Protein 1XLQ (pdb70)

GO terms:
  GO:0005515 protein binding (F, IPI)

Secondary structure (DSSP, 8-state):
-EEEEE-TTS-EEEEE--TT-BHHHHHHHTT-TTS--TT-SSSSS-TTEEEE-TTTGGGSPPP-HHHHHHHTT-SSPP-TTEEEGGG-B--GGGTTEEEE--S---/-EEEEE-TTS-EEEEE--TT-BHHHHHHHTT-TT---TTSSSSSS-TTEEEE-TTTGGGSPPP-HHHHHHHTT-SSPP-TTEEEGGG-B--GGGTTEEEEPPS---/-EEEEE-TT--EEEEE--TT-BHHHHHHTTT-TT---TTSSSSSS-TTEEEE-TTTTTTSPPP-HHHHHHHTT-SS---TTEEEGGG-B--GGGTTEEEEPPS---

Nearest PDB structures (foldseek):
  1r7s-assembly3_C  TM=1.003E+00  e=1.568E-21  Pseudomonas putida
  1xlq-assembly3_C  TM=1.004E+00  e=1.671E-21  Pseudomonas putida
  6nbl-assembly2_D  TM=1.003E+00  e=1.126E-20  Pseudomonas putida
  4ltu-assembly2_B  TM=9.842E-01  e=3.277E-14  Rhodopseudomonas palustris HaA2
  1uwm-assembly1_A  TM=9.649E-01  e=1.415E-13  Rhodobacter capsulatus

B-factor: mean 20.9, std 6.03, range [12.94, 48.99]

CATH classification: 3.10.20.30

Sequence (318 aa):
SKVVYVSHDGTRRELDVADGVSLMQAAVSNGIYDIVGDCGGSASCATCHVYVNEAFTDKVPAANEREIGMLESVTAELKPNSRLCCQIIMTPELDGIVVDVPDRQWSKVVYVSHDGTRRELDVADGVSLMQAAVSNGIYDIVGDCGGSASCATCHVYVNEAFTDKVPAANEREIGMLESVTAELKPNSRLCCQIIMTPELDGIVVDVPDRQWSKVVYVSHDGTRRELDVADGVSLMQAAVSNGIYDIVGDCGGSASCATCHVYVNEAFTDKVPAANEREIGMLESVTAELKPNSRLCCQIIMTPELDGIVVDVPDRQW

InterPro domains:
  IPR001041 2Fe-2S ferredoxin-type iron-sulfur binding domain [PF00111] (9-76)
  IPR001041 2Fe-2S ferredoxin-type iron-sulfur binding domain [PS51085] (2-106)
  IPR001041 2Fe-2S ferredoxin-type iron-sulfur binding domain [cd00207] (5-101)
  IPR001055 Adrenodoxin-like [PR00355] (40-50)
  IPR001055 Adrenodoxin-like [PR00355] (59-73)
  IPR001055 Adrenodoxin-like [PR00355] (83-91)
  IPR001055 Adrenodoxin-like [PTHR23426] (3-105)
  IPR012675 Beta-grasp domain superfamily [G3DSA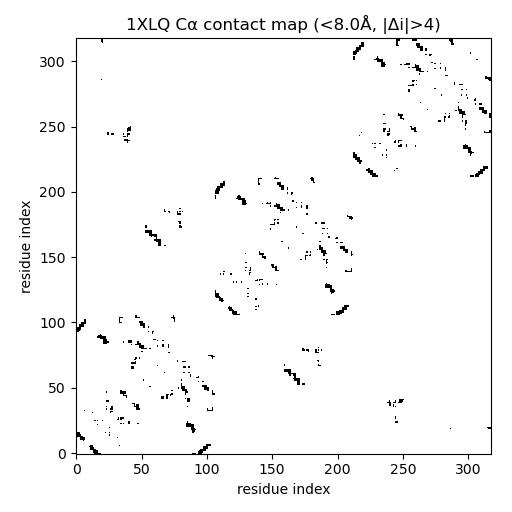:3.10.20.30] (2-107)
  IPR018298 Adrenodoxin, iron-sulphur binding site [PS00814] (40-50)
  IPR036010 2Fe-2S ferredoxin-like superfamily [SSF54292] (3-105)

Structure (mmCIF, N/CA/C/O backbone):
data_1XLQ
#
_entry.id   1XLQ
#
_cell.length_a   66.070
_cell.length_b   66.070
_cell.length_c   154.044
_cell.angle_alpha   90.00
_cell.angle_beta   90.00
_cell.angle_gamma   90.00
#
_symmetry.space_group_name_H-M   'P 41 21 2'
#
loop_
_entity.id
_entity.type
_entity.pdbx_description
1 polymer Putidaredoxin
2 non-polymer 'FE2/S2 (INORGANIC) CLUSTER'
3 water water
#
loop_
_atom_site.group_PDB
_atom_site.id
_atom_site.type_symbol
_atom_site.label_atom_id
_atom_site.label_alt_id
_atom_site.label_comp_id
_atom_site.label_asym_id
_atom_site.label_entity_id
_atom_site.label_seq_id
_atom_site.pdbx_PDB_ins_code
_atom_site.Cartn_x
_atom_site.Cartn_y
_atom_site.Cartn_z
_atom_site.occupancy
_atom_site.B_iso_or_equiv
_atom_site.auth_seq_id
_atom_site.auth_comp_id
_atom_site.auth_asym_id
_atom_site.auth_atom_id
_atom_site.pdbx_PDB_model_num
ATOM 1 N N . SER A 1 1 ? 52.414 -76.264 -30.234 1.00 20.11 1 SER A N 1
ATOM 2 C CA . SER A 1 1 ? 53.422 -77.290 -29.827 1.00 20.08 1 SER A CA 1
ATOM 3 C C . SER A 1 1 ? 54.125 -77.837 -31.058 1.00 19.85 1 SER A C 1
ATOM 4 O O . SER A 1 1 ? 53.523 -77.950 -32.120 1.00 19.96 1 SER A O 1
ATOM 7 N N . LYS A 1 2 ? 55.398 -78.181 -30.909 1.00 19.42 2 LYS A N 1
ATOM 8 C CA . LYS A 1 2 ? 56.201 -78.679 -32.021 1.00 19.01 2 LYS A CA 1
ATOM 9 C C . LYS A 1 2 ? 55.906 -80.090 -32.531 1.00 18.27 2 LYS A C 1
ATOM 10 O O . LYS A 1 2 ? 55.784 -81.052 -31.767 1.00 18.29 2 LYS A O 1
ATOM 16 N N . VAL A 1 3 ? 55.787 -80.199 -33.850 1.00 17.41 3 VAL A N 1
ATOM 17 C CA . VAL A 1 3 ? 55.569 -81.471 -34.536 1.00 16.61 3 VAL A CA 1
ATOM 18 C C . VAL A 1 3 ? 56.498 -81.484 -35.744 1.00 16.40 3 VAL A C 1
ATOM 19 O O . VAL A 1 3 ? 56.566 -80.508 -36.487 1.00 16.18 3 VAL A O 1
ATOM 23 N N . VAL A 1 4 ? 57.222 -82.581 -35.927 1.00 15.59 4 VAL A N 1
ATOM 24 C CA . VAL A 1 4 ? 58.111 -82.697 -37.074 1.00 15.36 4 VAL A CA 1
ATOM 25 C C . VAL A 1 4 ? 57.678 -83.883 -37.918 1.00 15.06 4 VAL A C 1
ATOM 26 O O . VAL A 1 4 ? 57.542 -84.996 -37.409 1.00 15.12 4 VAL A O 1
ATOM 30 N N . TYR A 1 5 ? 57.436 -83.630 -39.202 1.00 14.78 5 TYR A N 1
ATOM 31 C CA . TYR A 1 5 ? 57.049 -84.671 -40.144 1.00 14.64 5 TYR A CA 1
ATOM 32 C C . TYR A 1 5 ? 58.259 -84.911 -41.034 1.00 14.87 5 TYR A C 1
ATOM 33 O O . TYR A 1 5 ? 58.705 -84.000 -41.732 1.00 14.60 5 TYR A O 1
ATOM 42 N N . VAL A 1 6 ? 58.788 -86.128 -41.006 1.00 14.99 6 VAL A N 1
ATOM 43 C CA . VAL A 1 6 ? 59.948 -86.456 -41.822 1.00 15.54 6 VAL A CA 1
ATOM 44 C C . VAL A 1 6 ? 59.489 -87.183 -43.074 1.00 15.76 6 VAL A C 1
ATOM 45 O O . VAL A 1 6 ? 58.860 -88.235 -42.992 1.00 15.77 6 VAL A O 1
ATOM 49 N N . SER A 1 7 ? 59.791 -86.618 -44.240 1.00 16.63 7 SER A N 1
ATOM 50 C CA . SER A 1 7 ? 59.394 -87.251 -45.488 1.00 17.67 7 SER A CA 1
ATOM 51 C C . SER A 1 7 ? 60.229 -88.501 -45.714 1.00 18.24 7 SER A C 1
ATOM 52 O O . SER A 1 7 ? 61.249 -88.705 -45.057 1.00 18.04 7 SER A O 1
ATOM 55 N N . HIS A 1 8 ? 59.799 -89.336 -46.650 1.00 19.09 8 HIS A N 1
ATOM 56 C CA . HIS A 1 8 ? 60.518 -90.566 -46.939 1.00 20.19 8 HIS A CA 1
ATOM 57 C C . HIS A 1 8 ? 61.978 -90.304 -47.302 1.00 20.23 8 HIS A C 1
ATOM 58 O O . HIS A 1 8 ? 62.839 -91.149 -47.036 1.00 20.53 8 HIS A O 1
ATOM 65 N N . ASP A 1 9 ? 62.263 -89.142 -47.888 1.00 20.17 9 ASP A N 1
ATOM 66 C CA . ASP A 1 9 ? 63.639 -88.822 -48.274 1.00 20.24 9 ASP A CA 1
ATOM 67 C C . ASP A 1 9 ? 64.440 -88.132 -47.169 1.00 19.98 9 ASP A C 1
ATOM 68 O O . ASP A 1 9 ? 65.579 -87.718 -47.389 1.00 20.19 9 ASP A O 1
ATOM 73 N N . GLY A 1 10 ? 63.842 -88.010 -45.983 1.00 19.44 10 GLY A N 1
ATOM 74 C CA . GLY A 1 10 ? 64.531 -87.399 -44.858 1.00 19.04 10 GLY A CA 1
ATOM 75 C C . GLY A 1 10 ? 64.290 -85.921 -44.612 1.00 18.70 10 GLY A C 1
ATOM 76 O O . GLY A 1 10 ? 64.794 -85.358 -43.639 1.00 18.69 10 GLY A O 1
ATOM 77 N N . THR A 1 11 ? 63.515 -85.279 -45.478 1.00 18.59 11 THR A N 1
ATOM 78 C CA . THR A 1 11 ? 63.248 -83.857 -45.311 1.00 18.37 11 THR A CA 1
ATOM 79 C C . THR A 1 11 ? 62.373 -83.621 -44.088 1.00 18.03 11 THR A C 1
ATOM 80 O O . THR A 1 11 ? 61.340 -84.269 -43.923 1.00 17.83 11 THR A O 1
ATOM 84 N N . ARG A 1 12 ? 62.791 -82.699 -43.232 1.00 17.85 12 ARG A N 1
ATOM 85 C CA . ARG A 1 12 ? 62.033 -82.400 -42.025 1.00 17.67 12 ARG A CA 1
ATOM 86 C C . ARG A 1 12 ? 61.123 -81.204 -42.247 1.00 17.61 12 ARG A C 1
ATOM 87 O O . ARG A 1 12 ? 61.560 -80.158 -42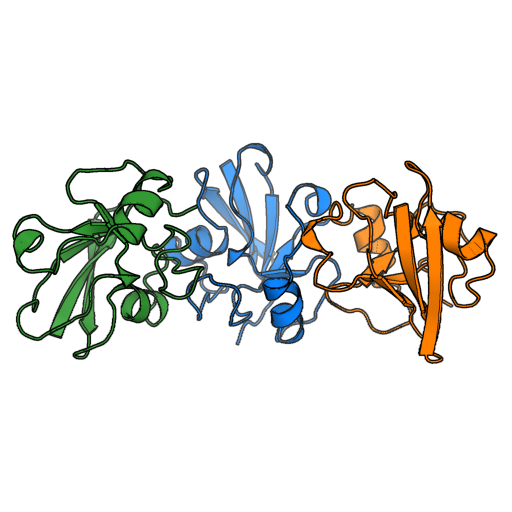.726 1.00 17.86 12 ARG A O 1
ATOM 95 N N . ARG A 1 13 ? 59.847 -81.375 -41.919 1.00 17.34 13 ARG A N 1
ATOM 96 C CA . ARG A 1 13 ? 58.864 -80.305 -42.042 1.00 17.25 13 ARG A CA 1
ATOM 97 C C . ARG A 1 13 ? 58.358 -80.068 -40.622 1.00 17.60 13 ARG A C 1
ATOM 98 O O . ARG A 1 13 ? 57.623 -80.891 -40.071 1.00 17.15 13 ARG A O 1
ATOM 106 N N . GLU A 1 14 ? 58.767 -78.950 -40.029 1.00 18.19 14 GLU A N 1
ATOM 107 C CA . GLU A 1 14 ? 58.380 -78.621 -38.662 1.00 18.96 14 GLU A CA 1
ATOM 108 C C . GLU A 1 14 ? 57.213 -77.647 -38.597 1.00 19.16 14 GLU A C 1
ATOM 109 O O . GLU A 1 14 ? 57.207 -76.616 -39.278 1.00 19.51 14 GLU A O 1
ATOM 115 N N . LEU A 1 15 ? 56.230 -77.976 -37.766 1.00 19.29 15 LEU A N 1
ATOM 116 C CA . LEU A 1 15 ? 55.058 -77.129 -37.590 1.00 19.47 15 LEU A CA 1
ATOM 117 C C . LEU A 1 15 ? 54.794 -76.865 -36.113 1.00 19.58 15 LEU A C 1
ATOM 118 O O . LEU A 1 15 ? 55.212 -77.636 -35.247 1.00 19.64 15 LEU A O 1
ATOM 123 N N . ASP A 1 16 ? 54.121 -75.753 -35.834 1.00 19.65 16 ASP A N 1
ATOM 124 C CA . ASP A 1 16 ? 53.721 -75.408 -34.477 1.00 19.89 16 ASP A CA 1
ATOM 125 C C . ASP A 1 16 ? 52.230 -75.717 -34.557 1.00 19.73 16 ASP A C 1
ATOM 126 O O . ASP A 1 16 ? 51.474 -75.002 -35.222 1.00 20.08 16 ASP A O 1
ATOM 131 N N . VAL A 1 17 ? 51.818 -76.795 -33.900 1.00 19.25 17 VAL A N 1
ATOM 132 C CA . VAL A 1 17 ? 50.433 -77.241 -33.944 1.00 18.82 17 VAL A CA 1
ATOM 133 C C . VAL A 1 17 ? 49.678 -76.962 -32.648 1.00 18.73 17 VAL A C 1
ATOM 134 O O . VAL A 1 17 ? 50.120 -77.345 -31.568 1.00 18.60 17 VAL A O 1
ATOM 138 N N . ALA A 1 18 ? 48.529 -76.304 -32.778 1.00 18.72 18 ALA A N 1
ATOM 139 C CA . ALA A 1 18 ? 47.705 -75.932 -31.632 1.00 18.64 18 ALA A CA 1
ATOM 140 C C . ALA A 1 18 ? 46.982 -77.112 -31.000 1.00 18.61 18 ALA A C 1
ATOM 141 O O . ALA A 1 18 ? 46.764 -78.136 -31.646 1.00 18.19 18 ALA A O 1
ATOM 143 N N . ASP A 1 19 ? 46.606 -76.960 -29.732 1.00 18.60 19 ASP A N 1
ATOM 144 C CA . ASP A 1 19 ? 45.896 -78.016 -29.022 1.00 18.69 19 ASP A CA 1
ATOM 145 C C . ASP A 1 19 ? 44.587 -78.329 -29.736 1.00 18.37 19 ASP A C 1
ATOM 146 O O . ASP A 1 19 ? 43.891 -77.425 -30.207 1.00 18.63 19 ASP A O 1
ATOM 151 N N . GLY A 1 20 ? 44.256 -79.611 -29.816 1.00 18.02 20 GLY A N 1
ATOM 152 C CA . GLY A 1 20 ? 43.004 -80.005 -30.432 1.00 17.44 20 GLY A CA 1
ATOM 153 C C . GLY A 1 20 ? 43.024 -80.219 -31.929 1.00 16.94 20 GLY A C 1
ATOM 154 O O . GLY A 1 20 ? 42.014 -80.622 -32.502 1.00 17.51 20 GLY A O 1
ATOM 155 N N . VAL A 1 21 ? 44.154 -79.939 -32.566 1.00 16.36 21 VAL A N 1
ATOM 156 C CA . VAL A 1 21 ? 44.278 -80.125 -34.007 1.00 15.75 21 VAL A CA 1
ATOM 157 C C . VAL A 1 21 ? 44.936 -81.483 -34.247 1.00 15.24 21 VAL A C 1
ATOM 158 O O . VAL A 1 21 ? 45.919 -81.814 -33.591 1.00 15.38 21 VAL A O 1
ATOM 162 N N . SER A 1 22 ? 44.386 -82.286 -35.156 1.00 14.67 22 SER A N 1
ATOM 163 C CA . SER A 1 22 ? 44.989 -83.590 -35.420 1.00 14.21 22 SER A CA 1
ATOM 164 C C . SER A 1 22 ? 46.236 -83.420 -36.270 1.00 14.03 22 SER A C 1
ATOM 165 O O . SER A 1 22 ? 46.399 -82.411 -36.957 1.00 13.80 22 SER A O 1
ATOM 168 N N . LEU A 1 23 ? 47.124 -84.404 -36.225 1.00 13.95 23 LEU A N 1
ATOM 169 C CA . LEU A 1 23 ? 48.335 -84.306 -37.020 1.00 14.06 23 LEU A CA 1
ATOM 170 C C . LEU A 1 23 ? 48.022 -84.369 -38.509 1.00 13.92 23 LEU A C 1
ATOM 171 O O . LEU A 1 23 ? 48.800 -83.877 -39.322 1.00 13.76 23 LEU A O 1
ATOM 176 N N . MET A 1 24 ? 46.886 -84.964 -38.870 1.00 13.60 24 MET A N 1
ATOM 177 C CA . MET A 1 24 ? 46.511 -85.015 -40.280 1.00 13.52 24 MET A CA 1
ATOM 178 C C . MET A 1 24 ? 46.084 -83.616 -40.715 1.00 13.60 24 MET A C 1
ATOM 179 O O . MET A 1 24 ? 46.496 -83.131 -41.778 1.00 13.43 24 MET A O 1
ATOM 184 N N . GLN A 1 25 ? 45.269 -82.962 -39.889 1.00 13.51 25 GLN A N 1
ATOM 185 C CA . GLN A 1 25 ? 44.811 -81.617 -40.210 1.00 13.70 25 GLN A CA 1
ATOM 186 C C . GLN A 1 25 ? 45.979 -80.656 -40.354 1.00 13.61 25 GLN A C 1
ATOM 187 O O . GLN A 1 25 ? 46.031 -79.878 -41.300 1.00 13.84 25 GLN A O 1
ATOM 193 N N . ALA A 1 26 ? 46.914 -80.701 -39.412 1.00 13.82 26 ALA A N 1
ATOM 194 C CA . ALA A 1 26 ? 48.058 -79.803 -39.473 1.00 14.10 26 ALA A CA 1
ATOM 195 C C . ALA A 1 26 ? 48.882 -80.063 -40.730 1.00 14.32 26 ALA A C 1
ATOM 196 O O . ALA A 1 26 ? 49.359 -79.129 -41.379 1.00 14.42 26 ALA A O 1
ATOM 198 N N . ALA A 1 27 ? 49.040 -81.335 -41.080 1.00 14.20 27 ALA A N 1
ATOM 199 C CA . ALA A 1 27 ? 49.819 -81.691 -42.255 1.00 14.69 27 ALA A CA 1
ATOM 200 C C . ALA A 1 27 ? 49.180 -81.195 -43.547 1.00 14.89 27 ALA A C 1
ATOM 201 O O . ALA A 1 27 ? 49.814 -80.477 -44.317 1.00 14.86 27 ALA A O 1
ATOM 203 N N . VAL A 1 28 ? 47.923 -81.556 -43.782 1.00 15.34 28 VAL A N 1
ATOM 204 C CA . VAL A 1 28 ? 47.283 -81.151 -45.027 1.00 15.80 28 VAL A CA 1
ATOM 205 C C . VAL A 1 28 ? 47.048 -79.648 -45.141 1.00 16.27 28 VAL A C 1
ATOM 206 O O . VAL A 1 28 ? 47.079 -79.103 -46.238 1.00 16.88 28 VAL A O 1
ATOM 210 N N . SER A 1 29 ? 46.841 -78.966 -44.020 1.00 16.29 29 SER A N 1
ATOM 211 C CA . SER A 1 29 ? 46.618 -77.526 -44.079 1.00 16.82 29 SER A CA 1
ATOM 212 C C . SER A 1 29 ? 47.926 -76.775 -44.310 1.00 16.93 29 SER A C 1
ATOM 213 O O . SER A 1 29 ? 47.921 -75.579 -44.602 1.00 17.38 29 SER A O 1
ATOM 216 N N . ASN A 1 30 ? 49.049 -77.477 -44.187 1.00 16.91 30 ASN A N 1
ATOM 217 C CA . ASN A 1 30 ? 50.352 -76.854 -44.387 1.00 17.22 30 ASN A CA 1
ATOM 218 C C . ASN A 1 30 ? 51.132 -77.425 -45.566 1.00 17.11 30 ASN A C 1
ATOM 219 O O . ASN A 1 30 ? 52.358 -77.315 -45.628 1.00 17.76 30 ASN A O 1
ATOM 224 N N . GLY A 1 31 ? 50.410 -78.041 -46.495 1.00 16.91 31 GLY A N 1
ATOM 225 C CA . GLY A 1 31 ? 51.030 -78.576 -47.695 1.00 16.50 31 GLY A CA 1
ATOM 226 C C . GLY A 1 31 ? 51.856 -79.842 -47.602 1.00 16.10 31 GLY A C 1
ATOM 227 O O . GLY A 1 31 ? 52.572 -80.170 -48.547 1.00 16.20 31 GLY A O 1
ATOM 228 N N . ILE A 1 32 ? 51.765 -80.559 -46.487 1.00 15.92 32 ILE A N 1
ATOM 229 C CA . ILE A 1 32 ? 52.521 -81.797 -46.322 1.00 15.55 32 ILE A CA 1
ATOM 230 C C . ILE A 1 32 ? 51.654 -82.887 -46.935 1.00 15.62 32 ILE A C 1
ATOM 231 O O . ILE A 1 32 ? 51.101 -83.756 -46.254 1.00 15.28 32 ILE A O 1
ATOM 236 N N . TYR A 1 33 ? 51.553 -82.826 -48.256 1.00 15.45 33 TYR A N 1
ATOM 237 C CA . TYR A 1 33 ? 50.710 -83.734 -48.998 1.00 15.71 33 TYR A CA 1
ATOM 238 C C . TYR A 1 33 ? 51.165 -85.174 -49.146 1.00 15.66 33 TYR A C 1
ATOM 239 O O . TYR A 1 33 ? 50.498 -85.948 -49.842 1.00 15.53 33 TYR A O 1
ATOM 248 N N . ASP A 1 34 ? 52.290 -85.543 -48.525 1.00 15.57 34 ASP A N 1
ATOM 249 C CA . ASP A 1 34 ? 52.672 -86.947 -48.564 1.00 15.51 34 ASP A CA 1
ATOM 250 C C . ASP A 1 34 ? 51.766 -87.659 -47.540 1.00 15.52 34 ASP A C 1
ATOM 251 O O . ASP A 1 34 ? 51.841 -88.865 -47.337 1.00 15.68 34 ASP A O 1
ATOM 256 N N . ILE A 1 35 ? 50.897 -86.867 -46.908 1.00 15.65 35 ILE A N 1
ATOM 257 C CA . ILE A 1 35 ? 49.850 -87.364 -46.009 1.00 15.43 35 ILE A CA 1
ATOM 258 C C . ILE A 1 35 ? 48.597 -86.914 -46.785 1.00 15.41 35 ILE A C 1
ATOM 259 O O . ILE A 1 35 ? 48.447 -85.732 -47.092 1.00 15.48 35 ILE A O 1
ATOM 264 N N . VAL A 1 36 ? 47.723 -87.857 -47.126 1.00 15.59 36 VAL A N 1
ATOM 265 C CA . VAL A 1 36 ? 46.530 -87.558 -47.921 1.00 16.07 36 VAL A CA 1
ATOM 266 C C . VAL A 1 36 ? 45.269 -87.175 -47.144 1.00 16.21 36 VAL A C 1
ATOM 267 O O . VAL A 1 36 ? 44.661 -86.137 -47.416 1.00 16.49 36 VAL A O 1
ATOM 271 N N . GLY A 1 37 ? 44.868 -88.023 -46.204 1.00 16.41 37 GLY A N 1
ATOM 272 C CA . GLY A 1 37 ? 43.680 -87.751 -45.406 1.00 16.45 37 GLY A CA 1
ATOM 273 C C . GLY A 1 37 ? 42.387 -87.835 -46.199 1.00 16.56 37 GLY A C 1
ATOM 274 O O . GLY A 1 37 ? 41.454 -87.073 -45.965 1.00 16.55 37 GLY A O 1
ATOM 275 N N . ASP A 1 38 ? 42.321 -88.790 -47.118 1.00 16.44 38 ASP A N 1
ATOM 276 C CA . ASP A 1 38 ? 41.156 -88.950 -47.986 1.00 16.60 38 ASP A CA 1
ATOM 277 C C . ASP A 1 38 ? 39.772 -89.022 -47.345 1.00 16.21 38 ASP A C 1
ATOM 278 O O . ASP A 1 38 ? 38.832 -88.401 -47.846 1.00 16.42 38 ASP A O 1
ATOM 283 N N . CYS A 1 39 ? 39.626 -89.762 -46.249 1.00 15.44 39 CYS A N 1
ATOM 284 C CA . CYS A 1 39 ? 38.308 -89.889 -45.629 1.00 14.96 39 CYS A CA 1
ATOM 285 C C . CYS A 1 39 ? 37.904 -88.674 -44.814 1.00 14.78 39 CYS A C 1
ATOM 286 O O . CYS A 1 39 ? 36.754 -88.569 -44.385 1.00 14.65 39 CYS A O 1
ATOM 289 N N . GLY A 1 40 ? 38.843 -87.762 -44.589 1.00 14.68 40 GLY A N 1
ATOM 290 C CA . GLY A 1 40 ? 38.512 -86.568 -43.836 1.00 14.52 40 GLY A CA 1
ATOM 291 C C . GLY A 1 40 ? 38.817 -86.625 -42.353 1.00 14.56 40 GLY A C 1
ATOM 292 O O . GLY A 1 40 ? 38.446 -85.716 -41.616 1.00 14.41 40 GLY A O 1
ATOM 293 N N . GLY A 1 41 ? 39.466 -87.698 -41.909 1.00 14.59 41 GLY A N 1
ATOM 294 C CA . GLY A 1 41 ? 39.847 -87.812 -40.509 1.00 14.70 41 GLY A CA 1
ATOM 295 C C . GLY A 1 41 ? 39.016 -88.674 -39.579 1.00 14.88 41 GLY A C 1
ATOM 296 O O . GLY A 1 41 ? 39.079 -88.491 -38.362 1.00 14.61 41 GLY A O 1
ATOM 297 N N . SER A 1 42 ? 38.260 -89.621 -40.125 1.00 15.13 42 SER A N 1
ATOM 298 C CA . SER A 1 42 ? 37.426 -90.483 -39.291 1.00 15.66 42 SER A CA 1
ATOM 299 C C . SER A 1 42 ? 37.854 -91.945 -39.308 1.00 15.85 42 SER A C 1
ATOM 300 O O . SER A 1 42 ? 37.025 -92.843 -39.164 1.00 15.93 42 SER A O 1
ATOM 303 N N . ALA A 1 43 ? 39.151 -92.175 -39.488 1.00 16.30 43 ALA A N 1
ATOM 304 C CA . ALA A 1 43 ? 39.718 -93.521 -39.491 1.00 16.83 43 ALA A CA 1
ATOM 305 C C . ALA A 1 43 ? 38.973 -94.475 -40.411 1.00 17.06 43 ALA A C 1
ATOM 306 O O . ALA A 1 43 ? 38.571 -95.570 -39.999 1.00 17.46 43 ALA A O 1
ATOM 308 N N . SER A 1 44 ? 38.801 -94.065 -41.662 1.00 17.39 44 SER A N 1
ATOM 309 C CA . SER A 1 44 ? 38.096 -94.882 -42.639 1.00 17.51 44 SER A CA 1
ATOM 310 C C . SER A 1 44 ? 38.804 -95.016 -43.987 1.00 17.56 44 SER A C 1
ATOM 311 O O . SER A 1 44 ? 38.198 -95.490 -44.947 1.00 17.50 44 SER A O 1
ATOM 314 N N . CYS A 1 45 ? 40.079 -94.628 -44.074 1.00 17.18 45 CYS A N 1
ATOM 315 C CA . CYS A 1 45 ? 40.785 -94.722 -45.355 1.00 17.12 45 CYS A CA 1
ATOM 316 C C . CYS A 1 45 ? 42.241 -95.195 -45.321 1.00 17.35 45 CYS A C 1
ATOM 317 O O . CYS A 1 45 ? 42.736 -95.754 -46.303 1.00 18.49 45 CYS A O 1
ATOM 320 N N . ALA A 1 46 ? 42.930 -94.949 -44.215 1.00 16.97 46 ALA A N 1
ATOM 321 C CA . ALA A 1 46 ? 44.330 -95.355 -44.055 1.00 15.84 46 ALA A CA 1
ATOM 322 C C . ALA A 1 46 ? 45.348 -94.546 -44.860 1.00 15.30 46 ALA A C 1
ATOM 323 O O . ALA A 1 46 ? 46.502 -94.963 -44.988 1.00 15.05 46 ALA A O 1
ATOM 325 N N . THR A 1 47 ? 44.940 -93.390 -45.384 1.00 14.45 47 THR A N 1
ATOM 326 C CA . THR A 1 47 ? 45.850 -92.566 -46.180 1.00 14.33 47 THR A CA 1
ATOM 327 C C . THR A 1 47 ? 46.542 -91.439 -45.411 1.00 13.93 47 THR A C 1
ATOM 328 O O . THR A 1 47 ? 47.054 -90.489 -46.009 1.00 14.21 47 THR A O 1
ATOM 332 N N . CYS A 1 48 ? 46.555 -91.549 -44.087 1.00 13.46 48 CYS A N 1
ATOM 333 C CA . CYS A 1 48 ? 47.224 -90.577 -43.226 1.00 13.18 48 CYS A CA 1
ATOM 334 C C . CYS A 1 48 ? 48.225 -91.361 -42.367 1.00 13.08 48 CYS A C 1
ATOM 335 O O . CYS A 1 48 ? 48.617 -90.942 -41.283 1.00 12.94 48 CYS A O 1
ATOM 338 N N . HIS A 1 49 ? 48.635 -92.508 -42.893 1.00 13.21 49 HIS A N 1
ATOM 339 C CA . HIS A 1 49 ? 49.588 -93.400 -42.234 1.00 13.30 49 HIS A CA 1
ATOM 340 C C . HIS A 1 49 ? 50.933 -92.735 -41.955 1.00 13.23 49 HIS A C 1
ATOM 341 O O . HIS A 1 49 ? 51.512 -92.096 -42.826 1.00 13.04 49 HIS A O 1
ATOM 348 N N . VAL A 1 50 ? 51.417 -92.869 -40.721 1.00 13.19 50 VAL A N 1
ATOM 349 C CA . VAL A 1 50 ? 52.732 -92.354 -40.348 1.00 13.35 50 VAL A CA 1
ATOM 350 C C . VAL A 1 50 ? 53.343 -93.331 -39.353 1.00 13.60 50 VAL A C 1
ATOM 351 O O . VAL A 1 50 ? 52.643 -94.162 -38.780 1.00 13.30 50 VAL A O 1
ATOM 355 N N . TYR A 1 51 ? 54.656 -93.245 -39.185 1.00 13.97 51 TYR A N 1
ATOM 356 C CA . TYR A 1 51 ? 55.349 -94.075 -38.213 1.00 14.24 51 TYR A CA 1
ATOM 357 C C . TYR A 1 51 ? 55.732 -93.101 -37.103 1.00 14.23 51 TYR A C 1
ATOM 358 O O . TYR A 1 51 ? 56.539 -92.191 -37.311 1.00 14.75 51 TYR A O 1
ATOM 367 N N . VAL A 1 52 ? 55.127 -93.271 -35.931 1.00 14.18 52 VAL A N 1
ATOM 368 C CA . VAL A 1 52 ? 55.401 -92.396 -34.802 1.00 13.99 52 VAL A CA 1
ATOM 369 C C . VAL A 1 52 ? 56.762 -92.740 -34.210 1.00 14.20 52 VAL A C 1
ATOM 370 O O . VAL A 1 52 ? 57.062 -93.908 -33.976 1.00 14.40 52 VAL A O 1
ATOM 374 N N . ASN A 1 53 ? 57.591 -91.729 -33.976 1.00 14.44 53 ASN A N 1
ATOM 375 C CA . ASN A 1 53 ? 58.908 -91.993 -33.420 1.00 14.94 53 ASN A CA 1
ATOM 376 C C . ASN A 1 53 ? 58.785 -92.836 -32.159 1.00 15.46 53 ASN A C 1
ATOM 377 O O . ASN A 1 53 ? 57.896 -92.610 -31.335 1.00 15.62 53 ASN A O 1
ATOM 382 N N . GLU A 1 54 ? 59.690 -93.803 -32.026 1.00 16.00 54 GLU A N 1
ATOM 383 C CA . GLU A 1 54 ? 59.684 -94.737 -30.906 1.00 16.60 54 GLU A CA 1
ATOM 384 C C . GLU A 1 54 ? 59.708 -94.110 -29.516 1.00 16.93 54 GLU A C 1
ATOM 385 O O . GLU A 1 54 ? 59.247 -94.725 -28.555 1.00 17.20 54 GLU A O 1
ATOM 391 N N . ALA A 1 55 ? 60.238 -92.899 -29.398 1.00 17.20 55 ALA A N 1
ATOM 392 C CA . ALA A 1 55 ? 60.295 -92.235 -28.099 1.00 17.49 55 ALA A CA 1
ATOM 393 C C . ALA A 1 55 ? 58.978 -91.540 -27.748 1.00 17.76 55 ALA A C 1
ATOM 394 O O . ALA A 1 55 ? 58.823 -91.006 -26.647 1.00 17.94 55 ALA A O 1
ATOM 396 N N . PHE A 1 56 ? 58.022 -91.554 -28.674 1.00 17.76 56 PHE A N 1
ATOM 397 C CA . PHE A 1 56 ? 56.739 -90.904 -28.430 1.00 17.82 56 PHE A CA 1
ATOM 398 C C . PHE A 1 56 ? 55.523 -91.810 -28.477 1.00 17.78 56 PHE A C 1
ATOM 399 O O . PHE A 1 56 ? 54.430 -91.394 -28.098 1.00 17.75 56 PHE A O 1
ATOM 407 N N . THR A 1 57 ? 55.696 -93.041 -28.938 1.00 18.01 57 THR A N 1
ATOM 408 C CA . THR A 1 57 ? 54.560 -93.940 -29.042 1.00 18.30 57 THR A CA 1
ATOM 409 C C . THR A 1 57 ? 53.789 -94.112 -27.736 1.00 18.91 57 THR A C 1
ATOM 410 O O . THR A 1 57 ? 52.557 -94.131 -27.754 1.00 18.86 57 THR A O 1
ATOM 414 N N . ASP A 1 58 ? 54.484 -94.215 -26.606 1.00 19.50 58 ASP A N 1
ATOM 415 C CA . ASP A 1 58 ? 53.764 -94.397 -25.348 1.00 20.32 58 ASP A CA 1
ATOM 416 C C . ASP A 1 58 ? 53.154 -93.121 -24.778 1.00 20.43 58 ASP A C 1
ATOM 417 O O . ASP A 1 58 ? 52.489 -93.161 -23.744 1.00 20.70 58 ASP A O 1
ATOM 422 N N . LYS A 1 59 ? 53.368 -91.995 -25.455 1.00 20.54 59 LYS A N 1
ATOM 423 C CA . LYS A 1 59 ? 52.814 -90.715 -25.017 1.00 20.86 59 LYS A CA 1
ATOM 424 C C . LYS A 1 59 ? 51.501 -90.440 -25.741 1.00 20.79 59 LYS A C 1
ATOM 425 O O . LYS A 1 59 ? 50.733 -89.563 -25.349 1.00 20.70 59 LYS A O 1
ATOM 431 N N . VAL A 1 60 ? 51.256 -91.197 -26.803 1.00 20.67 60 VAL A N 1
ATOM 432 C CA . VAL A 1 60 ? 50.051 -91.032 -27.604 1.00 20.76 60 VAL A CA 1
ATOM 433 C C . VAL A 1 60 ? 49.008 -92.073 -27.219 1.00 20.68 60 VAL A C 1
ATOM 434 O O . VAL A 1 60 ? 49.332 -93.244 -27.051 1.00 20.68 60 VAL A O 1
ATOM 438 N N . PRO A 1 61 ? 47.743 -91.655 -27.059 1.00 20.89 61 PRO A N 1
ATOM 439 C CA . PRO A 1 61 ? 46.697 -92.616 -26.699 1.00 20.80 61 PRO A CA 1
ATOM 440 C C . PRO A 1 61 ? 46.677 -93.714 -27.762 1.00 20.75 61 PRO A C 1
ATOM 441 O O . PRO A 1 61 ? 46.776 -93.427 -28.960 1.00 20.64 61 PRO A O 1
ATOM 445 N N . ALA A 1 62 ? 46.566 -94.966 -27.330 1.00 20.62 62 ALA A N 1
ATOM 446 C CA . ALA A 1 62 ? 46.566 -96.093 -28.256 1.00 20.51 62 ALA A CA 1
ATOM 447 C C . ALA A 1 62 ? 45.406 -96.069 -29.249 1.00 20.28 62 ALA A C 1
ATOM 448 O O . ALA A 1 62 ? 44.377 -95.433 -29.016 1.00 20.35 62 ALA A O 1
ATOM 450 N N . ALA A 1 63 ? 45.589 -96.778 -30.357 1.00 20.25 63 ALA A N 1
ATOM 451 C CA . ALA A 1 63 ? 44.584 -96.849 -31.412 1.00 20.12 63 ALA A CA 1
ATOM 452 C C . ALA A 1 63 ? 43.266 -97.445 -30.928 1.00 20.17 63 ALA A C 1
ATOM 453 O O . ALA A 1 63 ? 43.253 -98.406 -30.155 1.00 20.32 63 ALA A O 1
ATOM 455 N N . ASN A 1 64 ? 42.157 -96.870 -31.383 1.00 20.19 64 ASN A N 1
ATOM 456 C CA . ASN A 1 64 ? 40.852 -97.396 -31.010 1.00 19.96 64 ASN A CA 1
ATOM 457 C C . ASN A 1 64 ? 40.498 -98.522 -31.981 1.00 19.90 64 ASN A C 1
ATOM 458 O O . ASN A 1 64 ? 41.262 -98.823 -32.900 1.00 19.46 64 ASN A O 1
ATOM 463 N N . GLU A 1 65 ? 39.345 -99.145 -31.773 1.00 19.80 65 GLU A N 1
ATOM 464 C CA . GLU A 1 65 ? 38.913 -100.262 -32.601 1.00 19.75 65 GLU A CA 1
ATOM 465 C C . GLU A 1 65 ? 38.890 -99.941 -34.089 1.00 19.31 65 GLU A C 1
ATOM 466 O O . GLU A 1 65 ? 39.324 -100.738 -34.923 1.00 19.17 65 GLU A O 1
ATOM 472 N N . ARG A 1 66 ? 38.374 -98.765 -34.417 1.00 19.05 66 ARG A N 1
ATOM 473 C CA . ARG A 1 66 ? 38.282 -98.333 -35.798 1.00 18.69 66 ARG A CA 1
ATOM 474 C C . ARG A 1 66 ? 39.665 -98.172 -36.430 1.00 18.21 66 ARG A C 1
ATOM 475 O O . ARG A 1 66 ? 39.889 -98.618 -37.552 1.00 17.68 66 ARG A O 1
ATOM 483 N N . GLU A 1 67 ? 40.597 -97.551 -35.709 1.00 17.90 67 GLU A N 1
ATOM 484 C CA . GLU A 1 67 ? 41.942 -97.365 -36.245 1.00 17.58 67 GLU A CA 1
ATOM 485 C C . GLU A 1 67 ? 42.674 -98.693 -36.431 1.00 17.74 67 GLU A C 1
ATOM 486 O O . GLU A 1 67 ? 43.373 -98.881 -37.421 1.00 17.61 67 GLU A O 1
ATOM 492 N N . ILE A 1 68 ? 42.524 -99.606 -35.471 1.00 18.00 68 ILE A N 1
ATOM 493 C CA . ILE A 1 68 ? 43.169 -100.912 -35.572 1.00 18.43 68 ILE A CA 1
ATOM 494 C C . ILE A 1 68 ? 42.699 -101.593 -36.848 1.00 18.58 68 ILE A C 1
ATOM 495 O O . ILE A 1 68 ? 43.491 -102.183 -37.579 1.00 18.85 68 ILE A O 1
ATOM 500 N N . GLY A 1 69 ? 41.396 -101.502 -37.106 1.00 18.75 69 GLY A N 1
ATOM 501 C CA . GLY A 1 69 ? 40.831 -102.107 -38.296 1.00 18.91 69 GLY A CA 1
ATOM 502 C C . GLY A 1 69 ? 41.372 -101.504 -39.579 1.00 19.00 69 GLY A C 1
ATOM 503 O O . GLY A 1 69 ? 41.761 -102.227 -40.492 1.00 19.15 69 GLY A O 1
ATOM 504 N N . MET A 1 70 ? 41.405 -100.173 -39.653 1.00 18.89 70 MET A N 1
ATOM 505 C CA . MET A 1 70 ? 41.901 -99.495 -40.844 1.00 19.42 70 MET A CA 1
ATOM 506 C C . MET A 1 70 ? 43.380 -99.710 -41.101 1.00 19.38 70 MET A C 1
ATOM 507 O O . MET A 1 70 ? 43.811 -99.735 -42.252 1.00 19.34 70 MET A O 1
ATOM 512 N N . LEU A 1 71 ? 44.162 -99.844 -40.034 1.00 19.57 71 LEU A N 1
ATOM 513 C CA . LEU A 1 71 ? 45.599 -100.049 -40.179 1.00 20.06 71 LEU A CA 1
ATOM 514 C C . LEU A 1 71 ? 45.909 -101.333 -40.944 1.00 20.69 71 LEU A C 1
ATOM 515 O O . LEU A 1 71 ? 47.003 -101.497 -41.474 1.00 20.83 71 LEU A O 1
ATOM 520 N N . GLU A 1 72 ? 44.938 -102.237 -41.004 1.00 21.56 72 GLU A N 1
ATOM 521 C CA . GLU A 1 72 ? 45.120 -103.490 -41.724 1.00 22.41 72 GLU A CA 1
ATOM 522 C C . GLU A 1 72 ? 45.138 -103.213 -43.224 1.00 22.51 72 GLU A C 1
ATOM 523 O O . GLU A 1 72 ? 45.439 -104.101 -44.024 1.00 23.16 72 GLU A O 1
ATOM 529 N N . SER A 1 73 ? 44.807 -101.984 -43.609 1.00 22.20 73 SER A N 1
ATOM 530 C CA . SER A 1 73 ? 44.778 -101.619 -45.021 1.00 22.03 73 SER A CA 1
ATOM 531 C C . SER A 1 73 ? 45.830 -100.613 -45.462 1.00 21.85 73 SER A C 1
ATOM 532 O O . SER A 1 73 ? 45.750 -100.084 -46.571 1.00 21.78 73 SER A O 1
ATOM 535 N N . VAL A 1 74 ? 46.812 -100.330 -44.613 1.00 21.54 74 VAL A N 1
ATOM 536 C CA . VAL A 1 74 ? 47.849 -99.393 -45.014 1.00 21.50 74 VAL A CA 1
ATOM 537 C C . VAL A 1 74 ? 48.570 -99.984 -46.220 1.00 21.49 74 VAL A C 1
ATOM 538 O O . VAL A 1 74 ? 48.721 -101.202 -46.332 1.00 21.60 74 VAL A O 1
ATOM 542 N N . THR A 1 75 ? 49.000 -99.115 -47.128 1.00 21.21 75 THR A N 1
ATOM 543 C CA . THR A 1 75 ? 49.679 -99.562 -48.333 1.00 21.21 75 THR A CA 1
ATOM 544 C C . THR A 1 75 ? 51.183 -99.698 -48.131 1.00 20.88 75 THR A C 1
ATOM 545 O O . THR A 1 75 ? 51.820 -100.574 -48.720 1.00 21.06 75 THR A O 1
ATOM 549 N N . ALA A 1 76 ? 51.758 -98.831 -47.306 1.00 20.28 76 ALA A N 1
ATOM 550 C CA . ALA A 1 76 ? 53.179 -98.918 -47.013 1.00 19.94 76 ALA A CA 1
ATOM 551 C C . ALA A 1 76 ? 53.285 -99.988 -45.930 1.00 19.64 76 ALA A C 1
ATOM 552 O O . ALA A 1 76 ? 52.277 -100.389 -45.354 1.00 19.80 76 ALA A O 1
ATOM 554 N N . GLU A 1 77 ? 54.502 -100.439 -45.653 1.00 19.51 77 GLU A N 1
ATOM 555 C CA . GLU A 1 77 ? 54.728 -101.475 -44.654 1.00 19.38 77 GLU A CA 1
ATOM 556 C C . GLU A 1 77 ? 54.192 -101.122 -43.269 1.00 18.73 77 GLU A C 1
ATOM 557 O O . GLU A 1 77 ? 54.441 -100.032 -42.751 1.00 18.62 77 GLU A O 1
ATOM 563 N N . LEU A 1 78 ? 53.451 -102.051 -42.674 1.00 18.36 78 LEU A N 1
ATOM 564 C CA . LEU A 1 78 ? 52.929 -101.845 -41.327 1.00 17.99 78 LEU A CA 1
ATOM 565 C C . LEU A 1 78 ? 54.077 -102.107 -40.363 1.00 17.72 78 LEU A C 1
ATOM 566 O O . LEU A 1 78 ? 54.737 -103.146 -40.444 1.00 17.99 78 LEU A O 1
ATOM 571 N N . LYS A 1 79 ? 54.327 -101.160 -39.471 1.00 17.43 79 LYS A N 1
ATOM 572 C CA . LYS A 1 79 ? 55.381 -101.305 -38.473 1.00 17.04 79 LYS A CA 1
ATOM 573 C C . LYS A 1 79 ? 54.734 -101.184 -37.095 1.00 16.64 79 LYS A C 1
ATOM 574 O O . LYS A 1 79 ? 53.606 -100.706 -36.976 1.00 16.35 79 LYS A O 1
ATOM 580 N N . PRO A 1 80 ? 55.437 -101.611 -36.035 1.00 16.20 80 PRO A N 1
ATOM 581 C CA . PRO A 1 80 ? 54.850 -101.520 -34.695 1.00 15.92 80 PRO A CA 1
ATOM 582 C C . PRO A 1 80 ? 54.438 -100.106 -34.302 1.00 15.61 80 PRO A C 1
ATOM 583 O O . PRO A 1 80 ? 53.511 -99.929 -33.510 1.00 15.85 80 PRO A O 1
ATOM 587 N N . ASN A 1 81 ? 55.127 -99.107 -34.855 1.00 15.22 81 ASN A N 1
ATOM 588 C CA . ASN A 1 81 ? 54.820 -97.715 -34.550 1.00 15.02 81 ASN A CA 1
ATOM 589 C C . ASN A 1 81 ? 53.928 -97.024 -35.587 1.00 14.84 81 ASN A C 1
ATOM 590 O O . ASN A 1 81 ? 53.826 -95.798 -35.608 1.00 14.89 81 ASN A O 1
ATOM 595 N N . SER A 1 82 ? 53.267 -97.821 -36.423 1.00 14.58 82 SER A N 1
ATOM 596 C CA . SER A 1 82 ? 52.346 -97.284 -37.427 1.00 14.54 82 SER A CA 1
ATOM 597 C C . SER A 1 82 ? 51.087 -96.727 -36.766 1.00 14.59 82 SER A C 1
ATOM 598 O O . SER A 1 82 ? 50.510 -97.351 -35.875 1.00 14.80 82 SER A O 1
ATOM 601 N N . ARG A 1 83 ? 50.664 -95.550 -37.213 1.00 14.35 83 ARG A N 1
ATOM 602 C CA . ARG A 1 83 ? 49.444 -94.935 -36.705 1.00 14.28 83 ARG A CA 1
ATOM 603 C C . ARG A 1 83 ? 48.804 -94.147 -37.836 1.00 14.12 83 ARG A C 1
ATOM 604 O O . ARG A 1 83 ? 49.470 -93.788 -38.809 1.00 14.31 83 ARG A O 1
ATOM 612 N N . LEU A 1 84 ? 47.501 -93.912 -37.718 1.00 13.85 84 LEU A N 1
ATOM 613 C CA . LEU A 1 84 ? 46.778 -93.091 -38.685 1.00 13.72 84 LEU A CA 1
ATOM 614 C C . LEU A 1 84 ? 46.809 -91.744 -37.966 1.00 13.65 84 LEU A C 1
ATOM 615 O O . LEU A 1 84 ? 46.180 -91.571 -36.917 1.00 13.70 84 LEU A O 1
ATOM 620 N N . CYS A 1 85 ? 47.560 -90.788 -38.506 1.00 13.44 85 CYS A N 1
ATOM 621 C CA . CYS A 1 85 ? 47.705 -89.526 -37.797 1.00 13.43 85 CYS A CA 1
ATOM 622 C C . CYS A 1 85 ? 46.471 -88.651 -37.620 1.00 13.51 85 CYS A C 1
ATOM 623 O O . CYS A 1 85 ? 46.535 -87.665 -36.890 1.00 13.79 85 CYS A O 1
ATOM 626 N N . CYS A 1 86 ? 45.358 -88.991 -38.265 1.00 13.78 86 CYS A N 1
ATOM 627 C CA . CYS A 1 86 ? 44.145 -88.212 -38.044 1.00 13.90 86 CYS A CA 1
ATOM 628 C C . CYS A 1 86 ? 43.632 -88.570 -36.645 1.00 14.26 86 CYS A C 1
ATOM 629 O O . CYS A 1 86 ? 42.759 -87.897 -36.102 1.00 14.37 86 CYS A O 1
ATOM 632 N N . GLN A 1 87 ? 44.203 -89.625 -36.061 1.00 14.43 87 GLN A N 1
ATOM 633 C CA . GLN A 1 87 ? 43.821 -90.084 -34.724 1.00 14.83 87 GLN A CA 1
ATOM 634 C C . GLN A 1 87 ? 44.709 -89.506 -33.631 1.00 15.11 87 GLN A C 1
ATOM 635 O O . GLN A 1 87 ? 44.447 -89.709 -32.444 1.00 15.89 87 GLN A O 1
ATOM 641 N N . ILE A 1 88 ? 45.765 -88.801 -34.025 1.00 15.11 88 ILE A N 1
ATOM 642 C CA . ILE A 1 88 ? 46.672 -88.211 -33.051 1.00 15.36 88 ILE A CA 1
ATOM 643 C C . ILE A 1 88 ? 46.321 -86.738 -32.892 1.00 15.63 88 ILE A C 1
ATOM 644 O O . ILE A 1 88 ? 46.540 -85.936 -33.795 1.00 15.51 88 ILE A O 1
ATOM 649 N N . ILE A 1 89 ? 45.759 -86.392 -31.737 1.00 16.15 89 ILE A N 1
ATOM 650 C CA . ILE A 1 89 ? 45.358 -85.018 -31.456 1.00 16.77 89 ILE A CA 1
ATOM 651 C C . ILE A 1 89 ? 46.465 -84.334 -30.668 1.00 17.16 89 ILE A C 1
ATOM 652 O O . ILE A 1 89 ? 46.911 -84.845 -29.641 1.00 17.17 89 ILE A O 1
ATOM 657 N N . MET A 1 90 ? 46.904 -83.178 -31.144 1.00 17.48 90 MET A N 1
ATOM 658 C CA . MET A 1 90 ? 48.001 -82.486 -30.490 1.00 18.21 90 MET A CA 1
ATOM 659 C C . MET A 1 90 ? 47.692 -81.917 -29.117 1.00 18.90 90 MET A C 1
ATOM 660 O O . MET A 1 90 ? 46.609 -81.378 -28.880 1.00 19.15 90 MET A O 1
ATOM 665 N N . THR A 1 91 ? 48.669 -82.053 -28.225 1.00 19.81 91 THR A N 1
ATOM 666 C CA . THR A 1 91 ? 48.594 -81.550 -26.854 1.00 20.74 91 THR A CA 1
ATOM 667 C C . THR A 1 91 ? 50.003 -81.089 -26.491 1.00 21.25 91 THR A C 1
ATOM 668 O O . THR A 1 91 ? 50.975 -81.477 -27.138 1.00 21.23 91 THR A O 1
ATOM 672 N N . PRO A 1 92 ? 50.134 -80.252 -25.451 1.00 21.56 92 PRO A N 1
ATOM 673 C CA . PRO A 1 92 ? 51.466 -79.786 -25.060 1.00 21.94 92 PRO A CA 1
ATOM 674 C C . PRO A 1 92 ? 52.385 -80.948 -24.690 1.00 22.14 92 PRO A C 1
ATOM 675 O O . PRO A 1 92 ? 53.602 -80.880 -24.881 1.00 22.29 92 PRO A O 1
ATOM 679 N N . GLU A 1 93 ? 51.791 -82.016 -24.168 1.00 22.45 93 GLU A N 1
ATOM 680 C CA . GLU A 1 93 ? 52.545 -83.191 -23.753 1.00 22.69 93 GLU A CA 1
ATOM 681 C C . GLU A 1 93 ? 53.224 -83.908 -24.915 1.00 22.33 93 GLU A C 1
ATOM 682 O O . GLU A 1 93 ? 54.156 -84.690 -24.712 1.00 22.70 93 GLU A O 1
ATOM 688 N N . LEU A 1 94 ? 52.762 -83.641 -26.132 1.00 21.73 94 LEU A N 1
ATOM 689 C CA . LEU A 1 94 ? 53.351 -84.263 -27.308 1.00 21.11 94 LEU A CA 1
ATOM 690 C C . LEU A 1 94 ? 54.361 -83.342 -27.980 1.00 20.87 94 LEU A C 1
ATOM 691 O O . LEU A 1 94 ? 54.870 -83.653 -29.054 1.00 20.54 94 LEU A O 1
ATOM 696 N N . ASP A 1 95 ? 54.657 -82.209 -27.350 1.00 20.63 95 ASP A N 1
ATOM 697 C CA . ASP A 1 95 ? 55.603 -81.261 -27.922 1.00 20.34 95 ASP A CA 1
ATOM 698 C C . ASP A 1 95 ? 56.897 -81.947 -28.341 1.00 19.68 95 ASP A C 1
ATOM 699 O O . ASP A 1 95 ? 57.508 -82.677 -27.556 1.00 19.67 95 ASP A O 1
ATOM 704 N N . GLY A 1 96 ? 57.299 -81.711 -29.586 1.00 18.87 96 GLY A N 1
ATOM 705 C CA . GLY A 1 96 ? 58.519 -82.298 -30.110 1.00 17.96 96 GLY A CA 1
ATOM 706 C C . GLY A 1 96 ? 58.336 -83.632 -30.812 1.00 17.29 96 GLY A C 1
ATOM 707 O O . GLY A 1 96 ? 59.294 -84.198 -31.337 1.00 17.36 96 GLY A O 1
ATOM 708 N N . ILE A 1 97 ? 57.112 -84.144 -30.831 1.00 16.51 97 ILE A N 1
ATOM 709 C CA . ILE A 1 97 ? 56.856 -85.421 -31.474 1.00 15.96 97 ILE A CA 1
ATOM 710 C C . ILE A 1 97 ? 57.330 -85.416 -32.924 1.00 15.65 97 ILE A C 1
ATOM 711 O O . ILE A 1 97 ? 57.158 -84.434 -33.650 1.00 15.69 97 ILE A O 1
ATOM 716 N N . VAL A 1 98 ? 57.952 -86.520 -33.321 1.00 15.24 98 VAL A N 1
ATOM 717 C CA . VAL A 1 98 ? 58.455 -86.692 -34.679 1.00 15.05 98 VAL A CA 1
ATOM 718 C C . VAL A 1 98 ? 57.726 -87.876 -35.296 1.00 14.77 98 VAL A C 1
ATOM 719 O O . VAL A 1 98 ? 57.556 -88.907 -34.652 1.00 14.69 98 VAL A O 1
ATOM 723 N N . VAL A 1 99 ? 57.261 -87.718 -36.531 1.00 14.65 99 VAL A N 1
ATOM 724 C CA . VAL A 1 99 ? 56.601 -88.820 -37.218 1.00 14.51 99 VAL A CA 1
ATOM 725 C C . VAL A 1 99 ? 57.245 -88.937 -38.591 1.00 14.61 99 VAL A C 1
ATOM 726 O O . VAL A 1 99 ? 57.619 -87.929 -39.190 1.00 14.66 99 VAL A O 1
ATOM 730 N N . ASP A 1 100 ? 57.409 -90.167 -39.063 1.00 14.74 100 ASP A N 1
ATOM 731 C CA . ASP A 1 100 ? 58.003 -90.421 -40.374 1.00 15.10 100 ASP A CA 1
ATOM 732 C C . ASP A 1 100 ? 56.873 -90.793 -41.330 1.00 15.33 100 ASP A C 1
ATOM 733 O O . ASP A 1 100 ? 56.062 -91.665 -41.040 1.00 15.33 100 ASP A O 1
ATOM 738 N N . VAL A 1 101 ? 56.818 -90.114 -42.470 1.00 15.65 101 VAL A N 1
ATOM 739 C CA . VAL A 1 101 ? 55.764 -90.363 -43.442 1.00 16.17 101 VAL A CA 1
ATOM 740 C C . VAL A 1 101 ? 56.249 -91.376 -44.470 1.00 16.77 101 VAL A C 1
ATOM 741 O O . VAL A 1 101 ? 57.308 -91.195 -45.063 1.00 17.00 101 VAL A O 1
ATOM 745 N N . PRO A 1 102 ? 55.488 -92.462 -44.678 1.00 17.25 102 PRO A N 1
ATOM 746 C CA . PRO A 1 102 ? 55.889 -93.481 -45.655 1.00 18.00 102 PRO A CA 1
ATOM 747 C C . PRO A 1 102 ? 55.891 -92.905 -47.067 1.00 18.94 102 PRO A C 1
ATOM 748 O O . PRO A 1 102 ? 55.410 -91.794 -47.289 1.00 19.00 102 PRO A O 1
ATOM 752 N N . ASP A 1 103 ? 56.433 -93.654 -48.021 1.00 20.08 103 ASP A N 1
ATOM 753 C CA . ASP A 1 103 ? 56.501 -93.166 -49.392 1.00 21.30 103 ASP A CA 1
ATOM 754 C C . ASP A 1 103 ? 55.187 -93.245 -50.165 1.00 21.79 103 ASP A C 1
ATOM 755 O O . ASP A 1 103 ? 55.078 -92.696 -51.262 1.00 22.34 103 ASP A O 1
ATOM 760 N N . ARG A 1 104 ? 54.187 -93.916 -49.601 1.00 22.22 104 ARG A N 1
ATOM 761 C CA . ARG A 1 104 ? 52.887 -94.005 -50.259 1.00 22.61 104 ARG A CA 1
ATOM 762 C C . ARG A 1 104 ? 51.725 -94.137 -49.275 1.00 22.62 104 ARG A C 1
ATOM 763 O O . ARG A 1 104 ? 51.890 -94.639 -48.164 1.00 22.33 104 ARG A O 1
ATOM 771 N N . GLN A 1 105 ? 50.549 -93.685 -49.701 1.00 22.39 105 GLN A N 1
ATOM 772 C CA . GLN A 1 105 ? 49.349 -93.703 -48.874 1.00 22.59 105 GLN A CA 1
ATOM 773 C C . GLN A 1 105 ? 48.188 -94.399 -49.564 1.00 23.68 105 GLN A C 1
ATOM 774 O O . GLN A 1 105 ? 47.437 -95.143 -48.940 1.00 23.50 105 GLN A O 1
ATOM 780 N N . TRP A 1 106 ? 48.013 -94.122 -50.849 1.00 25.32 106 TRP A N 1
ATOM 781 C CA . TRP A 1 106 ? 46.932 -94.748 -51.592 1.00 26.95 106 TRP A CA 1
ATOM 782 C C . TRP A 1 106 ? 47.333 -96.196 -51.803 1.00 27.65 106 TRP A C 1
ATOM 783 O O . TRP A 1 106 ? 48.098 -96.455 -52.749 1.00 28.52 106 TRP A O 1
ATOM 795 N N . SER B 1 1 ? 40.775 -109.596 -11.930 1.00 19.79 1 SER B N 1
ATOM 796 C CA . SER B 1 1 ? 40.036 -109.144 -13.143 1.00 19.94 1 SER B CA 1
ATOM 797 C C . SER B 1 1 ? 40.155 -110.195 -14.241 1.00 19.86 1 SER B C 1
ATOM 798 O O . SER B 1 1 ? 41.174 -110.874 -14.370 1.00 19.64 1 SER B O 1
ATOM 801 N N . LYS B 1 2 ? 39.103 -110.318 -15.040 1.00 20.17 2 LYS B N 1
ATOM 802 C CA . LYS B 1 2 ? 39.052 -111.315 -16.098 1.00 20.29 2 LYS B CA 1
ATOM 803 C C . LYS B 1 2 ? 39.952 -111.065 -17.303 1.00 20.15 2 LYS B C 1
ATOM 804 O O . LYS B 1 2 ? 39.987 -109.965 -17.858 1.00 19.91 2 LYS B O 1
ATOM 810 N N . VAL B 1 3 ? 40.681 -112.105 -17.691 1.00 19.96 3 VAL B N 1
ATOM 811 C CA . VAL B 1 3 ? 41.558 -112.067 -18.855 1.00 20.03 3 VAL B CA 1
ATOM 812 C C . VAL B 1 3 ? 41.309 -113.359 -19.619 1.00 20.18 3 VAL B C 1
ATOM 813 O O . VAL B 1 3 ? 41.361 -114.448 -19.048 1.00 20.00 3 VAL B O 1
ATOM 817 N N . VAL B 1 4 ? 41.019 -113.239 -20.909 1.00 20.38 4 VAL B N 1
ATOM 818 C CA . VAL B 1 4 ? 40.766 -114.412 -21.727 1.00 20.69 4 VAL B CA 1
ATOM 819 C C . VAL B 1 4 ? 41.875 -114.594 -22.749 1.00 20.80 4 VAL B C 1
ATOM 820 O O . VAL B 1 4 ? 42.209 -113.665 -23.487 1.00 20.71 4 VAL B O 1
ATOM 824 N N . TYR B 1 5 ? 42.454 -115.789 -22.776 1.00 20.91 5 TYR B N 1
ATOM 825 C CA . TYR B 1 5 ? 43.513 -116.108 -23.719 1.00 21.46 5 TYR B CA 1
ATOM 826 C C . TYR B 1 5 ? 42.962 -117.104 -24.721 1.00 22.22 5 TYR B C 1
ATOM 827 O O . TYR B 1 5 ? 42.473 -118.167 -24.337 1.00 22.33 5 TYR B O 1
ATOM 836 N N . VAL B 1 6 ? 43.035 -116.762 -26.000 1.00 23.20 6 VAL B N 1
ATOM 837 C CA . VAL B 1 6 ? 42.564 -117.662 -27.043 1.00 24.50 6 VAL B CA 1
ATOM 838 C C . VAL B 1 6 ? 43.806 -118.178 -27.756 1.00 25.41 6 VAL B C 1
ATOM 839 O O . VAL B 1 6 ? 44.512 -117.415 -28.411 1.00 25.27 6 VAL B O 1
ATOM 843 N N . SER B 1 7 ? 44.075 -119.471 -27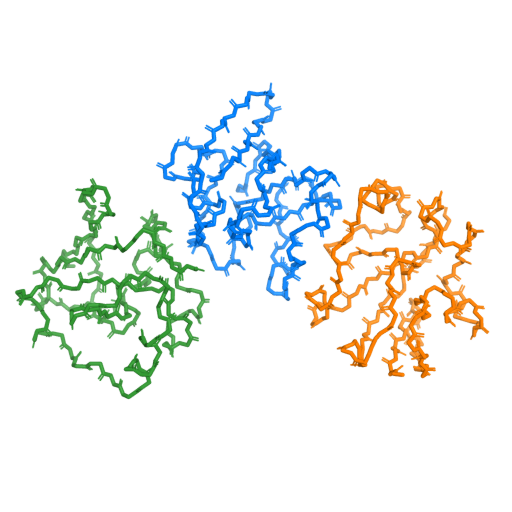.607 1.00 26.78 7 SER B N 1
ATOM 844 C CA . SER B 1 7 ? 45.249 -120.083 -28.223 1.00 28.12 7 SER B CA 1
ATOM 845 C C . SER B 1 7 ? 45.034 -120.365 -29.704 1.00 28.96 7 SER B C 1
ATOM 846 O O . SER B 1 7 ? 43.898 -120.432 -30.167 1.00 29.16 7 SER B O 1
ATOM 849 N N . HIS B 1 8 ? 46.124 -120.520 -30.446 1.00 29.97 8 HIS B N 1
ATOM 850 C CA . HIS B 1 8 ? 46.020 -120.772 -31.877 1.00 30.93 8 HIS B CA 1
ATOM 851 C C . HIS B 1 8 ? 45.325 -122.080 -32.218 1.00 31.48 8 HIS B C 1
ATOM 852 O O . HIS B 1 8 ? 44.959 -122.310 -33.366 1.00 31.67 8 HIS B O 1
ATOM 859 N N . ASP B 1 9 ? 45.138 -122.937 -31.216 1.00 32.09 9 ASP B N 1
ATOM 860 C CA . ASP B 1 9 ? 44.458 -124.207 -31.436 1.00 32.63 9 ASP B CA 1
ATOM 861 C C . ASP B 1 9 ? 42.968 -124.019 -31.154 1.00 32.77 9 ASP B C 1
ATOM 862 O O . ASP B 1 9 ? 42.189 -124.969 -31.215 1.00 32.93 9 ASP B O 1
ATOM 867 N N . GLY B 1 10 ? 42.587 -122.782 -30.842 1.00 32.83 10 GLY B N 1
ATOM 868 C CA . GLY B 1 10 ? 41.194 -122.467 -30.566 1.00 32.80 10 GLY B CA 1
ATOM 869 C C . GLY B 1 10 ? 40.764 -122.557 -29.113 1.00 32.77 10 GLY B C 1
ATOM 870 O O . GLY B 1 10 ? 39.724 -122.014 -28.736 1.00 32.84 10 GLY B O 1
ATOM 871 N N . THR B 1 11 ? 41.549 -123.244 -28.290 1.00 32.81 11 THR B N 1
ATOM 872 C CA . THR B 1 11 ? 41.207 -123.382 -26.882 1.00 32.81 11 THR B CA 1
ATOM 873 C C . THR B 1 11 ? 41.174 -122.011 -26.208 1.00 32.55 11 THR B C 1
ATOM 874 O O . THR B 1 11 ? 42.074 -121.187 -26.393 1.00 32.66 11 THR B O 1
ATOM 878 N N . ARG B 1 12 ? 40.117 -121.777 -25.436 1.00 32.16 12 ARG B N 1
ATOM 879 C CA . ARG B 1 12 ? 39.924 -120.516 -24.731 1.00 31.67 12 ARG B CA 1
ATOM 880 C C . ARG B 1 12 ? 40.089 -120.725 -23.230 1.00 31.28 12 ARG B C 1
ATOM 881 O O . ARG B 1 12 ? 39.436 -121.585 -22.637 1.00 31.28 12 ARG B O 1
ATOM 889 N N . ARG B 1 13 ? 40.970 -119.944 -22.617 1.00 30.60 13 ARG B N 1
ATOM 890 C CA . ARG B 1 13 ? 41.199 -120.061 -21.188 1.00 30.06 13 ARG B CA 1
ATOM 891 C C . ARG B 1 13 ? 41.003 -118.723 -20.503 1.00 29.31 13 ARG B C 1
ATOM 892 O O . ARG B 1 13 ? 41.594 -117.716 -20.894 1.00 29.16 13 ARG B O 1
ATOM 900 N N . GLU B 1 14 ? 40.160 -118.729 -19.479 1.00 28.37 14 GLU B N 1
ATOM 901 C CA . GLU B 1 14 ? 39.832 -117.532 -18.722 1.00 27.60 14 GLU B CA 1
ATOM 902 C C . GLU B 1 14 ? 40.544 -117.554 -17.372 1.00 26.75 14 GLU B C 1
ATOM 903 O O . GLU B 1 14 ? 40.471 -118.540 -16.637 1.00 26.73 14 GLU B O 1
ATOM 909 N N . LEU B 1 15 ? 41.238 -116.466 -17.055 1.00 25.56 15 LEU B N 1
ATOM 910 C CA . LEU B 1 15 ? 41.952 -116.366 -15.787 1.00 24.55 15 LEU B CA 1
ATOM 911 C C . LEU B 1 15 ? 41.529 -115.118 -15.034 1.00 23.84 15 LEU B C 1
ATOM 912 O O . LEU B 1 15 ? 41.152 -114.112 -15.641 1.00 24.00 15 LEU B O 1
ATOM 917 N N . ASP B 1 16 ? 41.570 -115.184 -13.709 1.00 22.81 16 ASP B N 1
ATOM 918 C CA . ASP B 1 16 ? 41.257 -114.020 -12.901 1.00 21.92 16 ASP B CA 1
ATOM 919 C C . ASP B 1 16 ? 42.626 -113.524 -12.459 1.00 21.33 16 ASP B C 1
ATOM 920 O O . ASP B 1 16 ? 43.304 -114.175 -11.663 1.00 21.33 16 ASP B O 1
ATOM 925 N N . VAL B 1 17 ? 43.026 -112.375 -12.993 1.00 20.24 17 VAL B N 1
ATOM 926 C CA . VAL B 1 17 ? 44.337 -111.804 -12.717 1.00 19.47 17 VAL B CA 1
ATOM 927 C C . VAL B 1 17 ? 44.297 -110.579 -11.808 1.00 19.06 17 VAL B C 1
ATOM 928 O O . VAL B 1 17 ? 43.515 -109.656 -12.026 1.00 19.01 17 VAL B O 1
ATOM 932 N N . ALA B 1 18 ? 45.157 -110.572 -10.794 1.00 18.51 18 ALA B N 1
ATOM 933 C CA . ALA B 1 18 ? 45.209 -109.462 -9.846 1.00 18.34 18 ALA B CA 1
ATOM 934 C C . ALA B 1 18 ? 45.881 -108.230 -10.448 1.00 18.28 18 ALA B C 1
ATOM 935 O O . ALA B 1 18 ? 46.593 -108.319 -11.450 1.00 17.92 18 ALA B O 1
ATOM 937 N N . ASP B 1 19 ? 45.652 -107.078 -9.826 1.00 18.43 19 ASP B N 1
ATOM 938 C CA . ASP B 1 19 ? 46.255 -105.835 -10.289 1.00 18.67 19 ASP B CA 1
ATOM 939 C C . ASP B 1 19 ? 47.779 -105.966 -10.231 1.00 18.52 19 ASP B C 1
ATOM 940 O O . ASP B 1 19 ? 48.315 -106.717 -9.415 1.00 18.33 19 ASP B O 1
ATOM 945 N N . GLY B 1 20 ? 48.472 -105.235 -11.099 1.00 18.34 20 GLY B N 1
ATOM 946 C CA . GLY B 1 20 ? 49.926 -105.244 -11.095 1.00 18.14 20 GLY B CA 1
ATOM 947 C C . GLY B 1 20 ? 50.628 -106.446 -11.695 1.00 17.72 20 GLY B C 1
ATOM 948 O O . GLY B 1 20 ? 51.859 -106.489 -11.752 1.00 18.18 20 GLY B O 1
ATOM 949 N N . VAL B 1 21 ? 49.852 -107.423 -12.145 1.00 17.44 21 VAL B N 1
ATOM 950 C CA . VAL B 1 21 ? 50.399 -108.637 -12.741 1.00 16.90 21 VAL B CA 1
ATOM 951 C C . VAL B 1 21 ? 50.381 -108.480 -14.257 1.00 16.51 21 VAL B C 1
ATOM 952 O O . VAL B 1 21 ? 49.388 -108.008 -14.804 1.00 16.41 21 VAL B O 1
ATOM 956 N N . SER B 1 22 ? 51.462 -108.855 -14.940 1.00 16.38 22 SER B N 1
ATOM 957 C CA . SER B 1 22 ? 51.475 -108.732 -16.399 1.00 16.38 22 SER B CA 1
ATOM 958 C C . SER B 1 22 ? 50.743 -109.912 -17.016 1.00 16.29 22 SER B C 1
ATOM 959 O O . SER B 1 22 ? 50.630 -110.976 -16.404 1.00 16.01 22 SER B O 1
ATOM 962 N N . LEU B 1 23 ? 50.234 -109.727 -18.229 1.00 16.20 23 LEU B N 1
ATOM 963 C CA . LEU B 1 23 ? 49.525 -110.816 -18.882 1.00 16.44 23 LEU B CA 1
ATOM 964 C C . LEU B 1 23 ? 50.471 -111.968 -19.205 1.00 16.32 23 LEU B C 1
ATOM 965 O O . LEU B 1 23 ? 50.040 -113.109 -19.362 1.00 16.16 23 LEU B O 1
ATOM 970 N N . MET B 1 24 ? 51.766 -111.680 -19.295 1.00 16.30 24 MET B N 1
ATOM 971 C CA . MET B 1 24 ? 52.729 -112.741 -19.560 1.00 16.56 24 MET B CA 1
ATOM 972 C C . MET B 1 24 ? 52.886 -113.561 -18.282 1.00 16.72 24 MET B C 1
ATOM 973 O O . MET B 1 24 ? 52.877 -114.786 -18.322 1.00 16.56 24 MET B O 1
ATOM 978 N N . GLN B 1 25 ? 53.012 -112.884 -17.145 1.00 16.69 25 GLN B N 1
ATOM 979 C CA . GLN B 1 25 ? 53.168 -113.591 -15.878 1.00 16.90 25 GLN B CA 1
ATOM 980 C C . GLN B 1 25 ? 51.989 -114.516 -15.624 1.00 17.09 25 GLN B C 1
ATOM 981 O O . GLN B 1 25 ? 52.173 -115.678 -15.252 1.00 17.38 25 GLN B O 1
ATOM 987 N N . ALA B 1 26 ? 50.780 -114.010 -15.840 1.00 17.38 26 ALA B N 1
ATOM 988 C CA . ALA B 1 26 ? 49.586 -114.821 -15.633 1.00 17.67 26 ALA B CA 1
ATOM 989 C C . ALA B 1 26 ? 49.576 -116.032 -16.567 1.00 18.19 26 ALA B C 1
ATOM 990 O O . ALA B 1 26 ? 49.269 -117.149 -16.153 1.00 18.18 26 ALA B O 1
ATOM 992 N N . ALA B 1 27 ? 49.934 -115.816 -17.826 1.00 18.45 27 ALA B N 1
ATOM 993 C CA . ALA B 1 27 ? 49.943 -116.897 -18.801 1.00 19.27 27 ALA B CA 1
ATOM 994 C C . ALA B 1 27 ? 50.962 -117.988 -18.481 1.00 19.90 27 ALA B C 1
ATOM 995 O O . ALA B 1 27 ? 50.625 -119.171 -18.464 1.00 19.90 27 ALA B O 1
ATOM 997 N N . VAL B 1 28 ? 52.204 -117.592 -18.227 1.00 20.72 28 VAL B N 1
ATOM 998 C CA . VAL B 1 28 ? 53.264 -118.554 -17.944 1.00 21.64 28 VAL B CA 1
ATOM 999 C C . VAL B 1 28 ? 53.058 -119.293 -16.630 1.00 22.28 28 VAL B C 1
ATOM 1000 O O . VAL B 1 28 ? 53.394 -120.475 -16.520 1.00 22.59 28 VAL B O 1
ATOM 1004 N N . SER B 1 29 ? 52.501 -118.603 -15.639 1.00 23.10 29 SER B N 1
ATOM 1005 C CA . SER B 1 29 ? 52.245 -119.208 -14.334 1.00 23.80 29 SER B CA 1
ATOM 1006 C C . SER B 1 29 ? 51.064 -120.179 -14.388 1.00 24.25 29 SER B C 1
ATOM 1007 O O . SER B 1 29 ? 50.887 -120.994 -13.481 1.00 24.35 29 SER B O 1
ATOM 1010 N N . ASN B 1 30 ? 50.271 -120.106 -15.453 1.00 24.70 30 ASN B N 1
ATOM 1011 C CA . ASN B 1 30 ? 49.096 -120.959 -15.584 1.00 25.36 30 ASN B CA 1
ATOM 1012 C C . ASN B 1 30 ? 49.067 -121.912 -16.774 1.00 25.90 30 ASN B C 1
ATOM 1013 O O . ASN B 1 30 ? 48.002 -122.364 -17.189 1.00 25.99 30 ASN B O 1
ATOM 1018 N N . GLY B 1 31 ? 50.233 -122.208 -17.329 1.00 26.37 31 GLY B N 1
ATOM 1019 C CA . GLY B 1 31 ? 50.291 -123.139 -18.438 1.00 27.02 31 GLY B CA 1
ATOM 1020 C C . GLY B 1 31 ? 49.718 -122.729 -19.780 1.00 27.33 31 GLY B C 1
ATOM 1021 O O . GLY B 1 31 ? 49.384 -123.601 -20.581 1.00 27.57 31 GLY B O 1
ATOM 1022 N N . ILE B 1 32 ? 49.568 -121.431 -20.036 1.00 27.49 32 ILE B N 1
ATOM 1023 C CA . ILE B 1 32 ? 49.076 -121.004 -21.343 1.00 27.75 32 ILE B CA 1
ATOM 1024 C C . ILE B 1 32 ? 50.283 -121.333 -22.216 1.00 27.96 32 ILE B C 1
ATOM 1025 O O . ILE B 1 32 ? 51.157 -120.501 -22.437 1.00 28.06 32 ILE B O 1
ATOM 1030 N N . TYR B 1 33 ? 50.320 -122.579 -22.672 1.00 28.39 33 TYR B N 1
ATOM 1031 C CA . TYR B 1 33 ? 51.411 -123.126 -23.468 1.00 28.56 33 TYR B CA 1
ATOM 1032 C C . TYR B 1 33 ? 51.977 -122.314 -24.629 1.00 28.36 33 TYR B C 1
ATOM 1033 O O . TYR B 1 33 ? 53.178 -122.383 -24.891 1.00 28.64 33 TYR B O 1
ATOM 1042 N N . ASP B 1 34 ? 51.144 -121.549 -25.326 1.00 27.84 34 ASP B N 1
ATOM 1043 C CA . ASP B 1 34 ? 51.659 -120.791 -26.460 1.00 27.45 34 ASP B CA 1
ATOM 1044 C C . ASP B 1 34 ? 52.305 -119.439 -26.174 1.00 26.95 34 ASP B C 1
ATOM 1045 O O . ASP B 1 34 ? 52.551 -118.659 -27.091 1.00 26.92 34 ASP B O 1
ATOM 1050 N N . ILE B 1 35 ? 52.583 -119.168 -24.905 1.00 26.39 35 ILE B N 1
ATOM 1051 C CA . ILE B 1 35 ? 53.254 -117.936 -24.500 1.00 25.96 35 ILE B CA 1
ATOM 1052 C C . ILE B 1 35 ? 54.494 -118.418 -23.747 1.00 25.72 35 ILE B C 1
ATOM 1053 O O . ILE B 1 35 ? 54.379 -119.153 -22.768 1.00 25.97 35 ILE B O 1
ATOM 1058 N N . VAL B 1 36 ? 55.673 -118.024 -24.215 1.00 25.21 36 VAL B N 1
ATOM 1059 C CA . VAL B 1 36 ? 56.920 -118.459 -23.594 1.00 24.96 36 VAL B CA 1
ATOM 1060 C C . VAL B 1 36 ? 57.444 -117.530 -22.499 1.00 24.74 36 VAL B C 1
ATOM 1061 O O . VAL B 1 36 ? 57.727 -117.978 -21.385 1.00 24.89 36 VAL B O 1
ATOM 1065 N N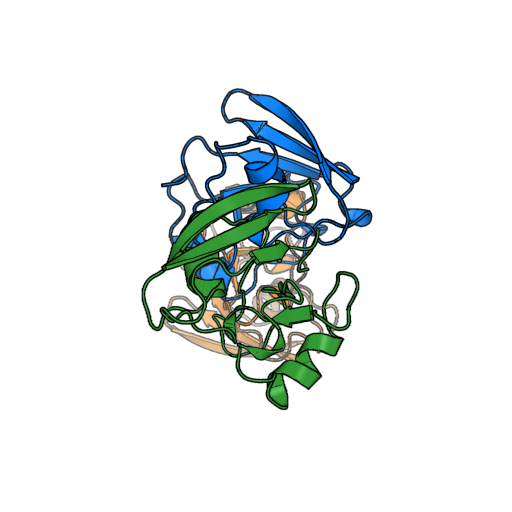 . GLY B 1 37 ? 57.576 -116.244 -22.814 1.00 24.37 37 GLY B N 1
ATOM 1066 C CA . GLY B 1 37 ? 58.073 -115.288 -21.837 1.00 24.14 37 GLY B CA 1
ATOM 1067 C C . GLY B 1 37 ? 59.492 -115.603 -21.402 1.00 24.09 37 GLY B C 1
ATOM 1068 O O . GLY B 1 37 ? 59.839 -115.481 -20.225 1.00 23.96 37 GLY B O 1
ATOM 1069 N N . ASP B 1 38 ? 60.324 -115.983 -22.364 1.00 23.98 38 ASP B N 1
ATOM 1070 C CA . ASP B 1 38 ? 61.709 -116.354 -22.086 1.00 23.98 38 ASP B CA 1
ATOM 1071 C C . ASP B 1 38 ? 62.559 -115.354 -21.298 1.00 23.65 38 ASP B C 1
ATOM 1072 O O . ASP B 1 38 ? 63.261 -115.752 -20.365 1.00 23.59 38 ASP B O 1
ATOM 1077 N N . CYS B 1 39 ? 62.504 -114.071 -21.652 1.00 23.13 39 CYS B N 1
ATOM 1078 C CA . CYS B 1 39 ? 63.322 -113.076 -20.961 1.00 22.64 39 CYS B CA 1
ATOM 1079 C C . CYS B 1 39 ? 62.818 -112.671 -19.579 1.00 22.90 39 CYS B C 1
ATOM 1080 O O . CYS B 1 39 ? 63.509 -111.963 -18.851 1.00 23.12 39 CYS B O 1
ATOM 1083 N N . GLY B 1 40 ? 61.623 -113.115 -19.209 1.00 22.82 40 GLY B N 1
ATOM 1084 C CA . GLY B 1 40 ? 61.102 -112.763 -17.899 1.00 22.99 40 GLY B CA 1
ATOM 1085 C C . GLY B 1 40 ? 60.238 -111.515 -17.881 1.00 22.93 40 GLY B C 1
ATOM 1086 O O . GLY B 1 40 ? 59.707 -111.148 -16.833 1.00 23.22 40 GLY B O 1
ATOM 1087 N N . GLY B 1 41 ? 60.116 -110.847 -19.024 1.00 22.93 41 GLY B N 1
ATOM 1088 C CA . GLY B 1 41 ? 59.276 -109.664 -19.092 1.00 22.96 41 GLY B CA 1
ATOM 1089 C C . GLY B 1 41 ? 59.961 -108.315 -19.197 1.00 23.03 41 GLY B C 1
ATOM 1090 O O . GLY B 1 41 ? 59.409 -107.312 -18.749 1.00 22.95 41 GLY B O 1
ATOM 1091 N N . SER B 1 42 ? 61.147 -108.274 -19.793 1.00 23.21 42 SER B N 1
ATOM 1092 C CA . SER B 1 42 ? 61.867 -107.014 -19.935 1.00 23.47 42 SER B CA 1
ATOM 1093 C C . SER B 1 42 ? 61.856 -106.517 -21.377 1.00 23.42 42 SER B C 1
ATOM 1094 O O . SER B 1 42 ? 62.642 -105.643 -21.744 1.00 23.33 42 SER B O 1
ATOM 1097 N N . ALA B 1 43 ? 60.959 -107.074 -22.189 1.00 23.31 43 ALA B N 1
ATOM 1098 C CA . ALA B 1 43 ? 60.844 -106.693 -23.594 1.00 23.24 43 ALA B CA 1
ATOM 1099 C C . ALA B 1 43 ? 62.164 -106.927 -24.327 1.00 23.17 43 ALA B C 1
ATOM 1100 O O . ALA B 1 43 ? 62.607 -106.086 -25.116 1.00 23.25 43 ALA B O 1
ATOM 1102 N N . SER B 1 44 ? 62.780 -108.079 -24.069 1.00 23.06 44 SER B N 1
ATOM 1103 C CA . SER B 1 44 ? 64.058 -108.425 -24.688 1.00 22.97 44 SER B CA 1
ATOM 1104 C C . SER B 1 44 ? 64.032 -109.680 -25.559 1.00 22.45 44 SER B C 1
ATOM 1105 O O . SER B 1 44 ? 65.000 -109.953 -26.267 1.00 22.71 44 SER B O 1
ATOM 1108 N N . CYS B 1 45 ? 62.941 -110.442 -25.525 1.00 21.82 45 CYS B N 1
ATOM 1109 C CA . CYS B 1 45 ? 62.904 -111.681 -26.301 1.00 21.00 45 CYS B CA 1
ATOM 1110 C C . CYS B 1 45 ? 61.808 -111.814 -27.352 1.00 20.70 45 CYS B C 1
ATOM 1111 O O . CYS B 1 45 ? 61.961 -112.575 -28.310 1.00 20.79 45 CYS B O 1
ATOM 1114 N N . ALA B 1 46 ? 60.703 -111.097 -27.161 1.00 20.16 46 ALA B N 1
ATOM 1115 C CA . ALA B 1 46 ? 59.568 -111.132 -28.085 1.00 19.39 46 ALA B CA 1
ATOM 1116 C C . ALA B 1 46 ? 58.795 -112.457 -28.085 1.00 18.93 46 ALA B C 1
ATOM 1117 O O . ALA B 1 46 ? 58.036 -112.729 -29.012 1.00 18.83 46 ALA B O 1
ATOM 1119 N N . THR B 1 47 ? 58.967 -113.278 -27.051 1.00 18.32 47 THR B N 1
ATOM 1120 C CA . THR B 1 47 ? 58.264 -114.562 -27.005 1.00 17.83 47 THR B CA 1
ATOM 1121 C C . THR B 1 47 ? 56.983 -114.541 -26.171 1.00 17.39 47 THR B C 1
ATOM 1122 O O . THR B 1 47 ? 56.525 -115.581 -25.687 1.00 17.34 47 THR B O 1
ATOM 1126 N N . CYS B 1 48 ? 56.404 -113.354 -26.012 1.00 16.72 48 CYS B N 1
ATOM 1127 C CA . CYS B 1 48 ? 55.155 -113.196 -25.273 1.00 16.42 48 CYS B CA 1
ATOM 1128 C C . CYS B 1 48 ? 54.186 -112.411 -26.151 1.00 16.26 48 CYS B C 1
ATOM 1129 O O . CYS B 1 48 ? 53.272 -111.746 -25.665 1.00 16.15 48 CYS B O 1
ATOM 1132 N N . HIS B 1 49 ? 54.412 -112.504 -27.454 1.00 16.11 49 HIS B N 1
ATOM 1133 C CA . HIS B 1 49 ? 53.604 -111.822 -28.460 1.00 16.01 49 HIS B CA 1
ATOM 1134 C C . HIS B 1 49 ? 52.138 -112.268 -28.418 1.00 15.99 49 HIS B C 1
ATOM 1135 O O . HIS B 1 49 ? 51.855 -113.462 -28.369 1.00 16.23 49 HIS B O 1
ATOM 1142 N N . VAL B 1 50 ? 51.215 -111.307 -28.417 1.00 15.77 50 VAL B N 1
ATOM 1143 C CA . VAL B 1 50 ? 49.779 -111.600 -28.448 1.00 15.70 50 VAL B CA 1
ATOM 1144 C C . VAL B 1 50 ? 49.086 -110.536 -29.286 1.00 15.79 50 VAL B C 1
ATOM 1145 O O . VAL B 1 50 ? 49.659 -109.480 -29.560 1.00 15.58 50 VAL B O 1
ATOM 1149 N N . TYR B 1 51 ? 47.856 -110.829 -29.695 1.00 15.89 51 TYR B N 1
ATOM 1150 C CA . TYR B 1 51 ? 47.058 -109.881 -30.462 1.00 15.99 51 TYR B CA 1
ATOM 1151 C C . TYR B 1 51 ? 45.947 -109.453 -29.515 1.00 16.03 51 TYR B C 1
ATOM 1152 O O . TYR B 1 51 ? 45.100 -110.266 -29.146 1.00 15.76 51 TYR B O 1
ATOM 1161 N N . VAL B 1 52 ? 45.957 -108.187 -29.114 1.00 16.27 52 VAL B N 1
ATOM 1162 C CA . VAL B 1 52 ? 44.942 -107.676 -28.205 1.00 16.64 52 VAL B CA 1
ATOM 1163 C C . VAL B 1 52 ? 43.651 -107.415 -28.970 1.00 17.17 52 VAL B C 1
ATOM 1164 O O . VAL B 1 52 ? 43.656 -106.729 -29.990 1.00 17.21 52 VAL B O 1
ATOM 1168 N N . ASN B 1 53 ? 42.546 -107.972 -28.490 1.00 17.66 53 ASN B N 1
ATOM 1169 C CA . ASN B 1 53 ? 41.276 -107.758 -29.171 1.00 18.26 53 ASN B CA 1
ATOM 1170 C C . ASN B 1 53 ? 41.063 -106.258 -29.396 1.00 18.62 53 ASN B C 1
ATOM 1171 O O . ASN B 1 53 ? 41.295 -105.440 -28.499 1.00 18.39 53 ASN B O 1
ATOM 1176 N N . GLU B 1 54 ? 40.625 -105.905 -30.602 1.00 19.23 54 GLU B N 1
ATOM 1177 C CA . GLU B 1 54 ? 40.435 -104.505 -30.967 1.00 19.89 54 GLU B CA 1
ATOM 1178 C C . GLU B 1 54 ? 39.532 -103.661 -30.080 1.00 20.02 54 GLU B C 1
ATOM 1179 O O . GLU B 1 54 ? 39.627 -102.437 -30.098 1.00 20.31 54 GLU B O 1
ATOM 1185 N N . ALA B 1 55 ? 38.665 -104.295 -29.300 1.00 20.00 55 ALA B N 1
ATOM 1186 C CA . ALA B 1 55 ? 37.785 -103.541 -28.415 1.00 20.28 55 ALA B CA 1
ATOM 1187 C C . ALA B 1 55 ? 38.532 -103.068 -27.169 1.00 20.22 55 ALA B C 1
ATOM 1188 O O . ALA B 1 55 ? 38.031 -102.231 -26.413 1.00 20.50 55 ALA B O 1
ATOM 1190 N N . PHE B 1 56 ? 39.735 -103.597 -26.957 1.00 20.23 56 PHE B N 1
ATOM 1191 C CA . PHE B 1 56 ? 40.525 -103.233 -25.784 1.00 20.22 56 PHE B CA 1
ATOM 1192 C C . PHE B 1 56 ? 41.837 -102.507 -26.040 1.00 20.18 56 PHE B C 1
ATOM 1193 O O . PHE B 1 56 ? 42.472 -102.048 -25.093 1.00 19.90 56 PHE B O 1
ATOM 1201 N N . THR B 1 57 ? 42.257 -102.396 -27.295 1.00 19.94 57 THR B N 1
ATOM 1202 C CA . THR B 1 57 ? 43.526 -101.735 -27.573 1.00 20.21 57 THR B CA 1
ATOM 1203 C C . THR B 1 57 ? 43.655 -100.310 -27.032 1.00 20.41 57 THR B C 1
ATOM 1204 O O . THR B 1 57 ? 44.726 -99.933 -26.559 1.00 20.39 57 THR B O 1
ATOM 1208 N N . ASP B 1 58 ? 42.584 -99.520 -27.071 1.00 20.92 58 ASP B N 1
ATOM 1209 C CA . ASP B 1 58 ? 42.703 -98.152 -26.573 1.00 21.43 58 ASP B CA 1
ATOM 1210 C C . ASP B 1 58 ? 42.621 -98.025 -25.055 1.00 21.50 58 ASP B C 1
ATOM 1211 O O . ASP B 1 58 ? 42.742 -96.927 -24.515 1.00 21.67 58 ASP B O 1
ATOM 1216 N N . LYS B 1 59 ? 42.437 -99.150 -24.369 1.00 21.32 59 LYS B N 1
ATOM 1217 C CA . LYS B 1 59 ? 42.363 -99.147 -22.911 1.00 21.42 59 LYS B CA 1
ATOM 1218 C C . LYS B 1 59 ? 43.721 -99.487 -22.305 1.00 21.31 59 LYS B C 1
ATOM 1219 O O . LYS B 1 59 ? 43.930 -99.338 -21.101 1.00 21.39 59 LYS B O 1
ATOM 1225 N N . VAL B 1 60 ? 44.637 -99.947 -23.150 1.00 21.22 60 VAL B N 1
ATOM 1226 C CA . VAL B 1 60 ? 45.973 -100.331 -22.709 1.00 21.22 60 VAL B CA 1
ATOM 1227 C C . VAL B 1 60 ? 46.992 -99.264 -23.093 1.00 20.97 60 VAL B C 1
ATOM 1228 O O . VAL B 1 60 ? 46.958 -98.736 -24.202 1.00 21.05 60 VAL B O 1
ATOM 1232 N N . PRO B 1 61 ? 47.905 -98.919 -22.175 1.00 20.78 61 PRO B N 1
ATOM 1233 C CA . PRO B 1 61 ? 48.914 -97.907 -22.500 1.00 20.58 61 PRO B CA 1
ATOM 1234 C C . PRO B 1 61 ? 49.681 -98.381 -23.734 1.00 20.22 61 PRO B C 1
ATOM 1235 O O . PRO B 1 61 ? 50.019 -99.560 -23.832 1.00 20.28 61 PRO B O 1
ATOM 1239 N N . ALA B 1 62 ? 49.941 -97.479 -24.678 1.00 19.81 62 ALA B N 1
ATOM 1240 C CA . ALA B 1 62 ? 50.656 -97.844 -25.899 1.00 19.35 62 ALA B CA 1
ATOM 1241 C C . ALA B 1 62 ? 52.075 -98.318 -25.600 1.00 19.04 62 ALA B C 1
ATOM 1242 O O . ALA B 1 62 ? 52.628 -98.034 -24.538 1.00 19.26 62 ALA B O 1
ATOM 1244 N N . ALA B 1 63 ? 52.653 -99.039 -26.554 1.00 18.68 63 ALA B N 1
ATOM 1245 C CA . ALA B 1 63 ? 53.998 -99.584 -26.415 1.00 18.36 63 ALA B CA 1
ATOM 1246 C C . ALA B 1 63 ? 55.078 -98.522 -26.266 1.00 18.38 63 ALA B C 1
ATOM 1247 O O . ALA B 1 63 ? 55.039 -97.488 -26.936 1.00 18.37 63 ALA B O 1
ATOM 1249 N N . ASN B 1 64 ? 56.043 -98.782 -25.383 1.00 18.30 64 ASN B N 1
ATOM 1250 C CA . ASN B 1 64 ? 57.145 -97.851 -25.201 1.00 18.43 64 ASN B CA 1
ATOM 1251 C C . ASN B 1 64 ? 58.235 -98.137 -26.232 1.00 18.38 64 ASN B C 1
ATOM 1252 O O . ASN B 1 64 ? 58.112 -99.055 -27.044 1.00 17.86 64 ASN B O 1
ATOM 1257 N N . GLU B 1 65 ? 59.298 -97.343 -26.195 1.00 18.52 65 GLU B N 1
ATOM 1258 C CA . GLU B 1 65 ? 60.395 -97.482 -27.142 1.00 18.79 65 GLU B CA 1
ATOM 1259 C C . GLU B 1 65 ? 60.952 -98.898 -27.234 1.00 18.46 65 GLU B C 1
ATOM 1260 O O . GLU B 1 65 ? 61.183 -99.419 -28.326 1.00 18.17 65 GLU B O 1
ATOM 1266 N N . ARG B 1 66 ? 61.164 -99.526 -26.085 1.00 18.38 66 ARG B N 1
ATOM 1267 C CA . ARG B 1 66 ? 61.715 -100.869 -26.068 1.00 18.52 66 ARG B CA 1
ATOM 1268 C C . ARG B 1 66 ? 60.756 -101.895 -26.671 1.00 18.14 66 ARG B C 1
ATOM 1269 O O . ARG B 1 66 ? 61.173 -102.760 -27.437 1.00 17.98 66 ARG B O 1
ATOM 1277 N N . GLU B 1 67 ? 59.471 -101.803 -26.336 1.00 17.69 67 GLU B N 1
ATOM 1278 C CA . GLU B 1 67 ? 58.511 -102.750 -26.884 1.00 17.48 67 GLU B CA 1
ATOM 1279 C C . GLU B 1 67 ? 58.366 -102.578 -28.396 1.00 17.36 67 GLU B C 1
ATOM 1280 O O . GLU B 1 67 ? 58.296 -103.558 -29.128 1.00 17.28 67 GLU B O 1
ATOM 1286 N N . ILE B 1 68 ? 58.311 -101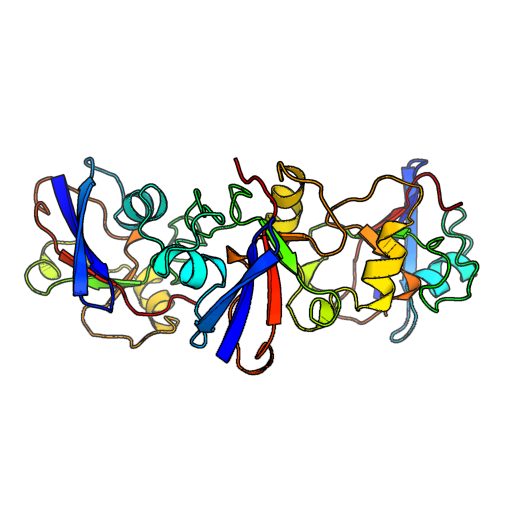.331 -28.858 1.00 17.54 68 ILE B N 1
ATOM 1287 C CA . ILE B 1 68 ? 58.189 -101.069 -30.291 1.00 17.96 68 ILE B CA 1
ATOM 1288 C C . ILE B 1 68 ? 59.330 -101.757 -31.033 1.00 18.16 68 ILE B C 1
ATOM 1289 O O . ILE B 1 68 ? 59.120 -102.417 -32.050 1.00 18.54 68 ILE B O 1
ATOM 1294 N N . GLY B 1 69 ? 60.541 -101.602 -30.506 1.00 18.32 69 GLY B N 1
ATOM 1295 C CA . GLY B 1 69 ? 61.697 -102.212 -31.139 1.00 18.61 69 GLY B CA 1
ATOM 1296 C C . GLY B 1 69 ? 61.645 -103.728 -31.153 1.00 18.80 69 GLY B C 1
ATOM 1297 O O . GLY B 1 69 ? 61.934 -104.360 -32.167 1.00 19.08 69 GLY B O 1
ATOM 1298 N N . MET B 1 70 ? 61.267 -104.319 -30.026 1.00 18.96 70 MET B N 1
ATOM 1299 C CA . MET B 1 70 ? 61.194 -105.768 -29.930 1.00 19.10 70 MET B CA 1
ATOM 1300 C C . MET B 1 70 ? 60.074 -106.344 -30.797 1.00 19.09 70 MET B C 1
ATOM 1301 O O . MET B 1 70 ? 60.173 -107.471 -31.286 1.00 19.11 70 MET B O 1
ATOM 1306 N N . LEU B 1 71 ? 59.010 -105.572 -30.996 1.00 19.16 71 LEU B N 1
ATOM 1307 C CA . LEU B 1 71 ? 57.900 -106.038 -31.820 1.00 19.49 71 LEU B CA 1
ATOM 1308 C C . LEU B 1 71 ? 58.341 -106.199 -33.268 1.00 20.09 71 LEU B C 1
ATOM 1309 O O . LEU B 1 71 ? 57.701 -106.901 -34.048 1.00 20.24 71 LEU B O 1
ATOM 1314 N N . GLU B 1 72 ? 59.444 -105.546 -33.618 1.00 20.83 72 GLU B N 1
ATOM 1315 C CA . GLU B 1 72 ? 59.982 -105.629 -34.963 1.00 21.74 72 GLU B CA 1
ATOM 1316 C C . GLU B 1 72 ? 60.611 -107.000 -35.193 1.00 22.08 72 GLU B C 1
ATOM 1317 O O . GLU B 1 72 ? 60.946 -107.351 -36.323 1.00 22.72 72 GLU B O 1
ATOM 1323 N N . SER B 1 73 ? 60.764 -107.777 -34.124 1.00 22.21 73 SER B N 1
ATOM 1324 C CA . SER B 1 73 ? 61.371 -109.096 -34.246 1.00 22.45 73 SER B CA 1
ATOM 1325 C C . SER B 1 73 ? 60.430 -110.269 -33.997 1.00 22.17 73 SER B C 1
ATOM 1326 O O . SER B 1 73 ? 60.869 -111.420 -34.003 1.00 22.34 73 SER B O 1
ATOM 1329 N N . VAL B 1 74 ? 59.142 -110.003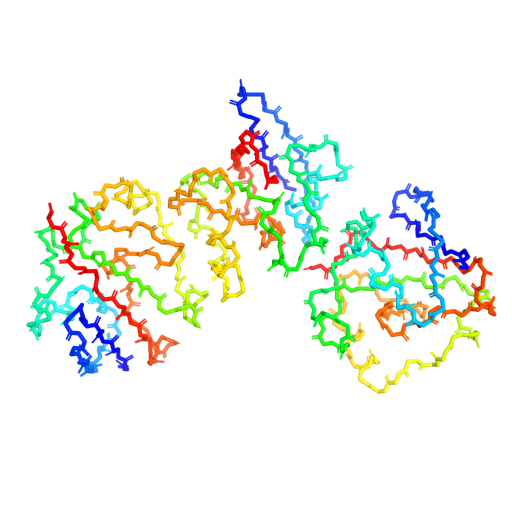 -33.782 1.00 21.88 74 VAL B N 1
ATOM 1330 C CA . VAL B 1 74 ? 58.208 -111.103 -33.557 1.00 21.52 74 VAL B CA 1
ATOM 1331 C C . VAL B 1 74 ? 58.281 -112.042 -34.751 1.00 21.30 74 VAL B C 1
ATOM 1332 O O . VAL B 1 74 ? 58.466 -111.604 -35.887 1.00 21.41 74 VAL B O 1
ATOM 1336 N N . THR B 1 75 ? 58.152 -113.337 -34.492 1.00 20.96 75 THR B N 1
ATOM 1337 C CA . THR B 1 75 ? 58.233 -114.326 -35.556 1.00 20.84 75 THR B CA 1
ATOM 1338 C C . THR B 1 75 ? 56.883 -114.573 -36.218 1.00 20.54 75 THR B C 1
ATOM 1339 O O . THR B 1 75 ? 56.818 -114.931 -37.392 1.00 20.53 75 THR B O 1
ATOM 1343 N N . ALA B 1 76 ? 55.809 -114.379 -35.461 1.00 19.99 76 ALA B N 1
ATOM 1344 C CA . ALA B 1 76 ? 54.465 -114.550 -35.995 1.00 19.58 76 ALA B CA 1
ATOM 1345 C C . ALA B 1 76 ? 54.102 -113.254 -36.712 1.00 19.34 76 ALA B C 1
ATOM 1346 O O . ALA B 1 76 ? 54.799 -112.249 -36.577 1.00 19.33 76 ALA B O 1
ATOM 1348 N N . GLU B 1 77 ? 53.013 -113.283 -37.470 1.00 18.84 77 GLU B N 1
ATOM 1349 C CA . GLU B 1 77 ? 52.551 -112.108 -38.202 1.00 18.69 77 GLU B CA 1
ATOM 1350 C C . GLU B 1 77 ? 52.373 -110.887 -37.300 1.00 18.32 77 GLU B C 1
ATOM 1351 O O . GLU B 1 77 ? 51.780 -110.983 -36.228 1.00 18.19 77 GLU B O 1
ATOM 1357 N N . LEU B 1 78 ? 52.892 -109.742 -37.732 1.00 17.92 78 LEU B N 1
ATOM 1358 C CA . LEU B 1 78 ? 52.722 -108.515 -36.963 1.00 17.59 78 LEU B CA 1
ATOM 1359 C C . LEU B 1 78 ? 51.382 -107.911 -37.368 1.00 17.40 78 LEU B C 1
ATOM 1360 O O . LEU B 1 78 ? 51.113 -107.725 -38.557 1.00 17.42 78 LEU B O 1
ATOM 1365 N N . LYS B 1 79 ? 50.537 -107.629 -36.385 1.00 17.10 79 LYS B N 1
ATOM 1366 C CA . LYS B 1 79 ? 49.235 -107.023 -36.643 1.00 16.87 79 LYS B CA 1
ATOM 1367 C C . LYS B 1 79 ? 49.184 -105.666 -35.950 1.00 16.54 79 LYS B C 1
ATOM 1368 O O . LYS B 1 79 ? 49.993 -105.376 -35.071 1.00 16.25 79 LYS B O 1
ATOM 1374 N N . PRO B 1 80 ? 48.226 -104.812 -36.336 1.00 16.35 80 PRO B N 1
ATOM 1375 C CA . PRO B 1 80 ? 48.123 -103.493 -35.705 1.00 16.13 80 PRO B CA 1
ATOM 1376 C C . PRO B 1 80 ? 47.896 -103.618 -34.200 1.00 16.15 80 PRO B C 1
ATOM 1377 O O . PRO B 1 80 ? 48.271 -102.734 -33.431 1.00 15.75 80 PRO B O 1
ATOM 1381 N N . ASN B 1 81 ? 47.295 -104.732 -33.790 1.00 16.22 81 ASN B N 1
ATOM 1382 C CA . ASN B 1 81 ? 47.013 -104.971 -32.378 1.00 16.34 81 ASN B CA 1
ATOM 1383 C C . ASN B 1 81 ? 48.009 -105.899 -31.681 1.00 16.21 81 ASN B C 1
ATOM 1384 O O . ASN B 1 81 ? 47.719 -106.434 -30.614 1.00 16.37 81 ASN B O 1
ATOM 1389 N N . SER B 1 82 ? 49.178 -106.081 -32.287 1.00 15.96 82 SER B N 1
ATOM 1390 C CA . SER B 1 82 ? 50.222 -106.911 -31.693 1.00 15.97 82 SER B CA 1
ATOM 1391 C C . SER B 1 82 ? 50.824 -106.203 -30.485 1.00 16.11 82 SER B C 1
ATOM 1392 O O . SER B 1 82 ? 51.077 -105.000 -30.515 1.00 16.21 82 SER B O 1
ATOM 1395 N N . ARG B 1 83 ? 51.057 -106.959 -29.420 1.00 15.83 83 ARG B N 1
ATOM 1396 C CA . ARG B 1 83 ? 51.670 -106.415 -28.217 1.00 15.87 83 ARG B CA 1
ATOM 1397 C C . ARG B 1 83 ? 52.485 -107.519 -27.564 1.00 15.92 83 ARG B C 1
ATOM 1398 O O . ARG B 1 83 ? 52.249 -108.706 -27.806 1.00 15.97 83 ARG B O 1
ATOM 1406 N N . LEU B 1 84 ? 53.466 -107.119 -26.761 1.00 15.76 84 LEU B N 1
ATOM 1407 C CA . LEU B 1 84 ? 54.255 -108.076 -25.996 1.00 15.82 84 LEU B CA 1
ATOM 1408 C C . LEU B 1 84 ? 53.487 -108.037 -24.679 1.00 15.84 84 LEU B C 1
ATOM 1409 O O . LEU B 1 84 ? 53.500 -107.021 -23.977 1.00 16.11 84 LEU B O 1
ATOM 1414 N N . CYS B 1 85 ? 52.803 -109.128 -24.338 1.00 15.67 85 CYS B N 1
ATOM 1415 C CA . CYS B 1 85 ? 51.982 -109.103 -23.134 1.00 15.61 85 CYS B CA 1
ATOM 1416 C C . CYS B 1 85 ? 52.696 -108.975 -21.798 1.00 15.67 85 CYS B C 1
ATOM 1417 O O . CYS B 1 85 ? 52.043 -108.795 -20.777 1.00 15.65 85 CYS B O 1
ATOM 1420 N N . CYS B 1 86 ? 54.025 -109.033 -21.796 1.00 15.91 86 CYS B N 1
ATOM 1421 C CA . CYS B 1 86 ? 54.747 -108.842 -20.545 1.00 16.24 86 CYS B CA 1
ATOM 1422 C C . CYS B 1 86 ? 54.695 -107.344 -20.224 1.00 16.38 86 CYS B C 1
ATOM 1423 O O . CYS B 1 86 ? 55.005 -106.923 -19.110 1.00 16.71 86 CYS B O 1
ATOM 1426 N N . GLN B 1 87 ? 54.274 -106.553 -21.212 1.00 16.43 87 GLN B N 1
ATOM 1427 C CA . GLN B 1 87 ? 54.172 -105.100 -21.078 1.00 16.75 87 GLN B CA 1
ATOM 1428 C C . GLN B 1 87 ? 52.771 -104.625 -20.716 1.00 16.71 87 GLN B C 1
ATOM 1429 O O . GLN B 1 87 ? 52.560 -103.436 -20.464 1.00 17.08 87 GLN B O 1
ATOM 1435 N N . ILE B 1 88 ? 51.812 -105.545 -20.703 1.00 16.61 88 ILE B N 1
ATOM 1436 C CA . ILE B 1 88 ? 50.437 -105.198 -20.364 1.00 16.88 88 ILE B CA 1
ATOM 1437 C C . ILE B 1 88 ? 50.195 -105.574 -18.907 1.00 16.92 88 ILE B C 1
ATOM 1438 O O . ILE B 1 88 ? 50.158 -106.753 -18.564 1.00 16.85 88 ILE B O 1
ATOM 1443 N N . ILE B 1 89 ? 50.044 -104.565 -18.056 1.00 17.15 89 ILE B N 1
ATOM 1444 C CA . ILE B 1 89 ? 49.826 -104.785 -16.630 1.00 17.64 89 ILE B CA 1
ATOM 1445 C C . ILE B 1 89 ? 48.332 -104.740 -16.346 1.00 17.83 89 ILE B C 1
ATOM 1446 O O . ILE B 1 89 ? 47.649 -103.778 -16.701 1.00 17.98 89 ILE B O 1
ATOM 1451 N N . MET B 1 90 ? 47.825 -105.782 -15.697 1.00 18.07 90 MET B N 1
ATOM 1452 C CA . MET B 1 90 ? 46.400 -105.864 -15.422 1.00 18.40 90 MET B CA 1
ATOM 1453 C C . MET B 1 90 ? 45.865 -104.827 -14.445 1.00 18.80 90 MET B C 1
ATOM 1454 O O . MET B 1 90 ? 46.504 -104.497 -13.449 1.00 18.40 90 MET B O 1
ATOM 1459 N N . THR B 1 91 ? 44.680 -104.315 -14.760 1.00 19.57 91 THR B N 1
ATOM 1460 C CA . THR B 1 91 ? 43.993 -103.333 -13.924 1.00 20.51 91 THR B CA 1
ATOM 1461 C C . THR B 1 91 ? 42.504 -103.632 -14.034 1.00 20.92 91 THR B C 1
ATOM 1462 O O . THR B 1 91 ? 42.078 -104.344 -14.942 1.00 20.89 91 THR B O 1
ATOM 1466 N N . PRO B 1 92 ? 41.693 -103.104 -13.106 1.00 21.46 92 PRO B N 1
ATOM 1467 C CA . PRO B 1 92 ? 40.255 -103.368 -13.187 1.00 21.84 92 PRO B CA 1
ATOM 1468 C C . PRO B 1 92 ? 39.651 -102.857 -14.499 1.00 22.16 92 PRO B C 1
A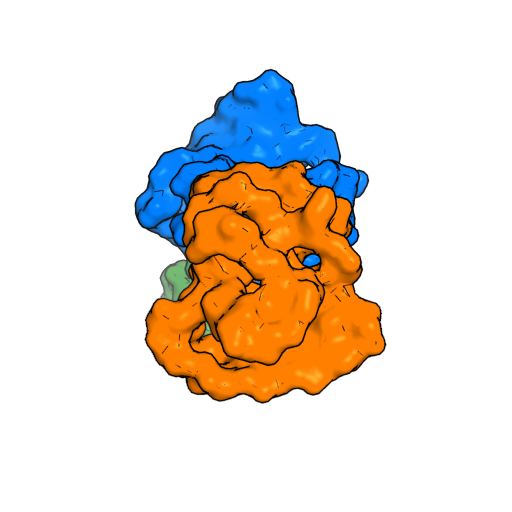TOM 1469 O O . PRO B 1 92 ? 38.666 -103.406 -14.991 1.00 22.37 92 PRO B O 1
ATOM 1473 N N . GLU B 1 93 ? 40.251 -101.808 -15.059 1.00 22.52 93 GLU B N 1
ATOM 1474 C CA . GLU B 1 93 ? 39.769 -101.224 -16.309 1.00 22.80 93 GLU B CA 1
ATOM 1475 C C . GLU B 1 93 ? 39.859 -102.198 -17.479 1.00 22.65 93 GLU B C 1
ATOM 1476 O O . GLU B 1 93 ? 39.095 -102.097 -18.441 1.00 22.85 93 GLU B O 1
ATOM 1482 N N . LEU B 1 94 ? 40.792 -103.140 -17.399 1.00 22.10 94 LEU B N 1
ATOM 1483 C CA . LEU B 1 94 ? 40.970 -104.115 -18.467 1.00 21.62 94 LEU B CA 1
ATOM 1484 C C . LEU B 1 94 ? 40.165 -105.394 -18.259 1.00 21.41 94 LEU B C 1
ATOM 1485 O O . LEU B 1 94 ? 40.336 -106.366 -18.995 1.00 21.30 94 LEU B O 1
ATOM 1490 N N . ASP B 1 95 ? 39.282 -105.398 -17.264 1.00 21.18 95 ASP B N 1
ATOM 1491 C CA . ASP B 1 95 ? 38.476 -106.583 -16.998 1.00 21.28 95 ASP B CA 1
ATOM 1492 C C . ASP B 1 95 ? 37.770 -107.052 -18.264 1.00 20.92 95 ASP B C 1
ATOM 1493 O O . ASP B 1 95 ? 37.094 -106.269 -18.938 1.00 20.96 95 ASP B O 1
ATOM 1498 N N . GLY B 1 96 ? 37.938 -108.332 -18.587 1.00 20.48 96 GLY B N 1
ATOM 1499 C CA . GLY B 1 96 ? 37.309 -108.894 -19.768 1.00 20.05 96 GLY B CA 1
ATOM 1500 C C . GLY B 1 96 ? 38.187 -108.881 -21.008 1.00 19.61 96 GLY B C 1
ATOM 1501 O O . GLY B 1 96 ? 37.816 -109.439 -22.042 1.00 19.80 96 GLY B O 1
ATOM 1502 N N . ILE B 1 97 ? 39.359 -108.261 -20.907 1.00 19.12 97 ILE B N 1
ATOM 1503 C CA . ILE B 1 97 ? 40.272 -108.183 -22.040 1.00 18.63 97 ILE B CA 1
ATOM 1504 C C . ILE B 1 97 ? 40.535 -109.555 -22.654 1.00 18.51 97 ILE B C 1
ATOM 1505 O O . ILE B 1 97 ? 40.761 -110.537 -21.949 1.00 18.40 97 ILE B O 1
ATOM 1510 N N . VAL B 1 98 ? 40.473 -109.614 -23.979 1.00 18.48 98 VAL B N 1
ATOM 1511 C CA . VAL B 1 98 ? 40.699 -110.846 -24.713 1.00 18.49 98 VAL B CA 1
ATOM 1512 C C . VAL B 1 98 ? 41.962 -110.705 -25.547 1.00 18.61 98 VAL B C 1
ATOM 1513 O O . VAL B 1 98 ? 42.176 -109.677 -26.190 1.00 18.66 98 VAL B O 1
ATOM 1517 N N . VAL B 1 99 ? 42.810 -111.726 -25.521 1.00 18.38 99 VAL B N 1
ATOM 1518 C CA . VAL B 1 99 ? 44.022 -111.696 -26.326 1.00 18.61 99 VAL B CA 1
ATOM 1519 C C . VAL B 1 99 ? 44.139 -113.014 -27.071 1.00 18.97 99 VAL B C 1
ATOM 1520 O O . VAL B 1 99 ? 43.837 -114.076 -26.525 1.00 19.11 99 VAL B O 1
ATOM 1524 N N . ASP B 1 100 ? 44.539 -112.936 -28.333 1.00 19.30 100 ASP B N 1
ATOM 1525 C CA . ASP B 1 100 ? 44.721 -114.127 -29.144 1.00 19.90 100 ASP B CA 1
ATOM 1526 C C . ASP B 1 100 ? 46.215 -114.404 -29.173 1.00 20.22 100 ASP B C 1
ATOM 1527 O O . ASP B 1 100 ? 47.015 -113.505 -29.416 1.00 20.08 100 ASP B O 1
ATOM 1532 N N . VAL B 1 101 ? 46.595 -115.646 -28.909 1.00 20.61 101 VAL B N 1
ATOM 1533 C CA . VAL B 1 101 ? 48.005 -116.005 -28.896 1.00 21.35 101 VAL B CA 1
ATOM 1534 C C . VAL B 1 101 ? 48.445 -116.554 -30.244 1.00 22.15 101 VAL B C 1
ATOM 1535 O O . VAL B 1 101 ? 47.864 -117.513 -30.749 1.00 22.48 101 VAL B O 1
ATOM 1539 N N . PRO B 1 102 ? 49.482 -115.946 -30.842 1.00 22.85 102 PRO B N 1
ATOM 1540 C CA . PRO B 1 102 ? 50.027 -116.350 -32.139 1.00 23.62 102 PRO B CA 1
ATOM 1541 C C . PRO B 1 102 ? 50.500 -117.790 -32.128 1.00 24.16 102 PRO B C 1
ATOM 1542 O O . PRO B 1 102 ? 50.812 -118.349 -31.074 1.00 24.35 102 PRO B O 1
ATOM 1546 N N . ASP B 1 103 ? 50.566 -118.376 -33.317 1.00 24.87 103 ASP B N 1
ATOM 1547 C CA . ASP B 1 103 ? 50.993 -119.754 -33.494 1.00 25.34 103 ASP B CA 1
ATOM 1548 C C . ASP B 1 103 ? 52.461 -120.009 -33.156 1.00 25.56 103 ASP B C 1
ATOM 1549 O O . ASP B 1 103 ? 52.854 -121.155 -32.943 1.00 26.14 103 ASP B O 1
ATOM 1554 N N . ARG B 1 104 ? 53.271 -118.954 -33.115 1.00 25.57 104 ARG B N 1
ATOM 1555 C CA . ARG B 1 104 ? 54.691 -119.115 -32.817 1.00 25.52 104 ARG B CA 1
ATOM 1556 C C . ARG B 1 104 ? 55.281 -117.932 -32.049 1.00 25.35 104 ARG B C 1
ATOM 1557 O O . ARG B 1 104 ? 54.847 -116.788 -32.212 1.00 25.25 104 ARG B O 1
ATOM 1565 N N . GLN B 1 105 ? 56.275 -118.222 -31.213 1.00 24.94 105 GLN B N 1
ATOM 1566 C CA . GLN B 1 105 ? 56.951 -117.206 -30.411 1.00 24.62 105 GLN B CA 1
ATOM 1567 C C . GLN B 1 105 ? 58.439 -117.200 -30.752 1.00 24.86 105 GLN B C 1
ATOM 1568 O O . GLN B 1 105 ? 59.067 -116.146 -30.840 1.00 24.45 105 GLN B O 1
ATOM 1574 N N . TRP B 1 106 ? 59.002 -118.393 -30.923 1.00 25.36 106 TRP B N 1
ATOM 1575 C CA . TRP B 1 106 ? 60.408 -118.528 -31.282 1.00 26.06 106 TRP B CA 1
ATOM 1576 C C . TRP B 1 106 ? 60.547 -118.422 -32.800 1.00 26.20 106 TRP B C 1
ATOM 1577 O O . TRP B 1 106 ? 61.694 -118.306 -33.279 0.50 26.40 106 TRP B O 1
ATOM 1589 N N . SER C 1 1 ? 24.276 -77.410 -55.646 1.00 21.76 1 SER C N 1
ATOM 1590 C CA . SER C 1 1 ? 24.097 -76.026 -55.123 1.00 21.87 1 SER C CA 1
ATOM 1591 C C . SER C 1 1 ? 25.362 -75.548 -54.418 1.00 21.76 1 SER C C 1
ATOM 1592 O O . SER C 1 1 ? 26.100 -76.336 -53.828 1.00 21.95 1 SER C O 1
ATOM 1595 N N . LYS C 1 2 ? 25.594 -74.243 -54.474 1.00 21.27 2 LYS C N 1
ATOM 1596 C CA . LYS C 1 2 ? 26.781 -73.635 -53.896 1.00 20.92 2 LYS C CA 1
ATOM 1597 C C . LYS C 1 2 ? 26.857 -73.563 -52.374 1.00 20.21 2 LYS C C 1
ATOM 1598 O O . LYS C 1 2 ? 25.935 -73.088 -51.710 1.00 20.07 2 LYS C O 1
ATOM 1604 N N . VAL C 1 3 ? 27.972 -74.049 -51.836 1.00 19.59 3 VAL C N 1
ATOM 1605 C CA . VAL C 1 3 ? 28.242 -73.993 -50.404 1.00 18.92 3 VAL C CA 1
ATOM 1606 C C . VAL C 1 3 ? 29.665 -73.471 -50.274 1.00 18.63 3 VAL C C 1
ATOM 1607 O O . VAL C 1 3 ? 30.561 -73.929 -50.980 1.00 18.33 3 VAL C O 1
ATOM 1611 N N . VAL C 1 4 ? 29.872 -72.506 -49.388 1.00 18.10 4 VAL C N 1
ATOM 1612 C CA . VAL C 1 4 ? 31.207 -71.964 -49.185 1.00 18.02 4 VAL C CA 1
ATOM 1613 C C . VAL C 1 4 ? 31.691 -72.259 -47.774 1.00 17.77 4 VAL C C 1
ATOM 1614 O O . VAL C 1 4 ? 31.040 -71.881 -46.794 1.00 17.55 4 VAL C O 1
ATOM 1618 N N . TYR C 1 5 ? 32.827 -72.947 -47.678 1.00 17.46 5 TYR C N 1
ATOM 1619 C CA . TYR C 1 5 ? 33.429 -73.274 -46.390 1.00 17.39 5 TYR C CA 1
ATOM 1620 C C . TYR C 1 5 ? 34.629 -72.360 -46.215 1.00 17.66 5 TYR C C 1
ATOM 1621 O O . TYR C 1 5 ? 35.616 -72.479 -46.946 1.00 17.53 5 TYR C O 1
ATOM 1630 N N . VAL C 1 6 ? 34.543 -71.448 -45.257 1.00 17.92 6 VAL C N 1
ATOM 1631 C CA . VAL C 1 6 ? 35.639 -70.524 -45.002 1.00 18.65 6 VAL C CA 1
ATOM 1632 C C . VAL C 1 6 ? 36.470 -71.040 -43.837 1.00 19.20 6 VAL C C 1
ATOM 1633 O O . VAL C 1 6 ? 35.964 -71.204 -42.729 1.00 19.24 6 VAL C O 1
ATOM 1637 N N . SER C 1 7 ? 37.747 -71.312 -44.086 1.00 19.72 7 SER C N 1
ATOM 1638 C CA . SER C 1 7 ? 38.610 -71.802 -43.025 1.00 20.68 7 SER C CA 1
ATOM 1639 C C . SER C 1 7 ? 38.840 -70.680 -42.023 1.00 21.36 7 SER C C 1
ATOM 1640 O O . SER C 1 7 ? 38.579 -69.509 -42.315 1.00 21.36 7 SER C O 1
ATOM 1643 N N . HIS C 1 8 ? 39.333 -71.036 -40.845 1.00 22.19 8 HIS C N 1
ATOM 1644 C CA . HIS C 1 8 ? 39.586 -70.053 -39.806 1.00 23.09 8 HIS C CA 1
ATOM 1645 C C . HIS C 1 8 ? 40.530 -68.948 -40.277 1.00 23.31 8 HIS C C 1
ATOM 1646 O O . HIS C 1 8 ? 40.470 -67.831 -39.767 1.00 23.76 8 HIS C O 1
ATOM 1653 N N . ASP C 1 9 ? 41.386 -69.244 -41.254 1.00 23.44 9 ASP C N 1
ATOM 1654 C CA . ASP C 1 9 ? 42.321 -68.237 -41.752 1.00 23.60 9 ASP C CA 1
ATOM 1655 C C . ASP C 1 9 ? 41.737 -67.382 -42.879 1.00 23.51 9 ASP C C 1
ATOM 1656 O O . ASP C 1 9 ? 42.421 -66.518 -43.431 1.00 23.76 9 ASP C O 1
ATOM 1661 N N . GLY C 1 10 ? 40.476 -67.626 -43.225 1.00 23.09 10 GLY C N 1
ATOM 1662 C CA . GLY C 1 10 ? 39.831 -66.836 -44.261 1.00 22.82 10 GLY C CA 1
ATOM 1663 C C . GLY C 1 10 ? 39.767 -67.411 -45.662 1.00 22.55 10 GLY C C 1
ATOM 1664 O O . GLY C 1 10 ? 39.227 -66.773 -46.563 1.00 22.71 10 GLY C O 1
ATOM 1665 N N . THR C 1 11 ? 40.299 -68.611 -45.865 1.00 22.29 11 THR C N 1
ATOM 1666 C CA . THR C 1 11 ? 40.263 -69.201 -47.195 1.00 22.13 11 THR C CA 1
ATOM 1667 C C . THR C 1 11 ? 38.860 -69.681 -47.567 1.00 21.98 11 THR C C 1
ATOM 1668 O O . THR C 1 11 ? 38.303 -70.567 -46.917 1.00 21.80 11 THR C O 1
ATOM 1672 N N . ARG C 1 12 ? 38.296 -69.088 -48.614 1.00 21.89 12 ARG C N 1
ATOM 1673 C CA . ARG C 1 12 ? 36.965 -69.452 -49.082 1.00 22.01 12 ARG C CA 1
ATOM 1674 C C . ARG C 1 12 ? 37.050 -70.618 -50.052 1.00 21.99 12 ARG C C 1
ATOM 1675 O O . ARG C 1 12 ? 37.682 -70.523 -51.105 1.00 22.00 12 ARG C O 1
ATOM 1683 N N . ARG C 1 13 ? 36.407 -71.721 -49.687 1.00 21.64 13 ARG C N 1
ATOM 1684 C CA . ARG C 1 13 ? 36.406 -72.915 -50.511 1.00 21.57 13 ARG C CA 1
ATOM 1685 C C . ARG C 1 13 ? 34.981 -73.238 -50.935 1.00 21.78 13 ARG C C 1
ATOM 1686 O O . ARG C 1 13 ? 34.131 -73.563 -50.108 1.00 21.64 13 ARG C O 1
ATOM 1694 N N . GLU C 1 14 ? 34.729 -73.138 -52.233 1.00 22.03 14 GLU C N 1
ATOM 1695 C CA . GLU C 1 14 ? 33.404 -73.391 -52.776 1.00 22.49 14 GLU C CA 1
ATOM 1696 C C . GLU C 1 14 ? 33.226 -74.813 -53.284 1.00 22.64 14 GLU C C 1
ATOM 1697 O O . GLU C 1 14 ? 34.093 -75.357 -53.972 1.00 22.60 14 GLU C O 1
ATOM 1703 N N . LEU C 1 15 ? 32.092 -75.410 -52.936 1.00 22.65 15 LEU C N 1
ATOM 1704 C CA . LEU C 1 15 ? 31.770 -76.760 -53.374 1.00 22.95 15 LEU C CA 1
ATOM 1705 C C . LEU C 1 15 ? 30.372 -76.769 -53.964 1.00 22.97 15 LEU C C 1
ATOM 1706 O O . LEU C 1 15 ? 29.507 -76.000 -53.544 1.00 23.15 15 LEU C O 1
ATOM 1711 N N . ASP C 1 16 ? 30.156 -77.624 -54.955 1.00 23.03 16 ASP C N 1
ATOM 1712 C CA . ASP C 1 16 ? 28.833 -77.765 -55.545 1.00 23.15 16 ASP C CA 1
ATOM 1713 C C . ASP C 1 16 ? 28.296 -78.987 -54.807 1.00 23.01 16 ASP C C 1
ATOM 1714 O O . ASP C 1 16 ? 28.778 -80.105 -55.007 1.00 22.97 16 ASP C O 1
ATOM 1719 N N . VAL C 1 17 ? 27.325 -78.769 -53.928 1.00 22.77 17 VAL C N 1
ATOM 1720 C CA . VAL C 1 17 ? 26.756 -79.856 -53.140 1.00 22.68 17 VAL C CA 1
ATOM 1721 C C . VAL C 1 17 ? 25.361 -80.247 -53.621 1.00 22.61 17 VAL C C 1
ATOM 1722 O O . VAL C 1 17 ? 24.473 -79.404 -53.753 1.00 22.72 17 VAL C O 1
ATOM 1726 N N . ALA C 1 18 ? 25.179 -81.539 -53.879 1.00 22.62 18 ALA C N 1
ATOM 1727 C CA . ALA C 1 18 ? 23.908 -82.062 -54.366 1.00 22.38 18 ALA C CA 1
ATOM 1728 C C . ALA C 1 18 ? 22.799 -82.035 -53.316 1.00 22.25 18 ALA C C 1
ATOM 1729 O O . ALA C 1 18 ? 23.064 -82.097 -52.112 1.00 22.24 18 ALA C O 1
ATOM 1731 N N . ASP C 1 19 ? 21.556 -81.946 -53.782 1.00 22.05 19 ASP C N 1
ATOM 1732 C CA . ASP C 1 19 ? 20.406 -81.921 -52.885 1.00 21.78 19 ASP C CA 1
ATOM 1733 C C . ASP C 1 19 ? 20.398 -83.165 -52.013 1.00 21.25 19 ASP C C 1
ATOM 1734 O O . ASP C 1 19 ? 20.656 -84.269 -52.495 1.00 21.51 19 ASP C O 1
ATOM 1739 N N . GLY C 1 20 ? 20.100 -82.985 -50.731 1.00 20.57 20 GLY C N 1
ATOM 1740 C CA . GLY C 1 20 ? 20.017 -84.118 -49.827 1.00 19.64 20 GLY C CA 1
ATOM 1741 C C . GLY C 1 20 ? 21.306 -84.574 -49.180 1.00 19.07 20 GLY C C 1
ATOM 1742 O O . GLY C 1 20 ? 21.304 -85.525 -48.401 1.00 19.20 20 GLY C O 1
ATOM 1743 N N . VAL C 1 21 ? 22.409 -83.913 -49.504 1.00 18.18 21 VAL C N 1
ATOM 1744 C CA . VAL C 1 21 ? 23.699 -84.258 -48.922 1.00 17.55 21 VAL C CA 1
ATOM 1745 C C . VAL C 1 21 ? 23.981 -83.279 -47.780 1.00 16.83 21 VAL C C 1
ATOM 1746 O O . VAL C 1 21 ? 23.768 -82.073 -47.926 1.00 16.55 21 VAL C O 1
ATOM 1750 N N . SER C 1 22 ? 24.432 -83.787 -46.634 1.00 16.06 22 SER C N 1
ATOM 1751 C CA . SER C 1 22 ? 24.725 -82.896 -45.511 1.00 15.69 22 SER C CA 1
ATOM 1752 C C . SER C 1 22 ? 26.006 -82.113 -45.788 1.00 15.52 22 SER C C 1
ATOM 1753 O O . SER C 1 22 ? 26.870 -82.554 -46.554 1.00 15.28 22 SER C O 1
ATOM 1756 N N . LEU C 1 23 ? 26.139 -80.950 -45.161 1.00 15.34 23 LEU C N 1
ATOM 1757 C CA . LEU C 1 23 ? 27.335 -80.151 -45.365 1.00 15.28 23 LEU C CA 1
ATOM 1758 C C . LEU C 1 23 ? 28.568 -80.854 -44.800 1.00 15.11 23 LEU C C 1
ATOM 1759 O O . LEU C 1 23 ? 29.684 -80.612 -45.253 1.00 15.03 23 LEU C O 1
ATOM 1764 N N . MET C 1 24 ? 28.372 -81.734 -43.822 1.00 14.81 24 MET C N 1
ATOM 1765 C CA . MET C 1 24 ? 29.502 -82.469 -43.263 1.00 14.84 24 MET C CA 1
ATOM 1766 C C . MET C 1 24 ? 29.992 -83.475 -44.300 1.00 15.06 24 MET C C 1
ATOM 1767 O O . MET C 1 24 ? 31.192 -83.558 -44.579 1.00 14.91 24 MET C O 1
ATOM 1772 N N . GLN C 1 25 ? 29.063 -84.228 -44.880 1.00 15.54 25 GLN C N 1
ATOM 1773 C CA . GLN C 1 25 ? 29.424 -85.242 -45.867 1.00 16.33 25 GLN C CA 1
ATOM 1774 C C . GLN C 1 25 ? 30.160 -84.642 -47.060 1.00 16.32 25 GLN C C 1
ATOM 1775 O O . GLN C 1 25 ? 31.166 -85.191 -47.515 1.00 16.43 25 GLN C O 1
ATOM 1781 N N . ALA C 1 26 ? 29.674 -83.512 -47.561 1.00 16.21 26 ALA C N 1
ATOM 1782 C CA . ALA C 1 26 ? 30.324 -82.867 -48.694 1.00 16.29 26 ALA C CA 1
ATOM 1783 C C . ALA C 1 26 ? 31.730 -82.425 -48.303 1.00 16.41 26 ALA C C 1
ATOM 1784 O O . ALA C 1 26 ? 32.684 -82.594 -49.065 1.00 16.47 26 ALA C O 1
ATOM 1786 N N . ALA C 1 27 ? 31.862 -81.878 -47.099 1.00 16.40 27 ALA C N 1
ATOM 1787 C CA . ALA C 1 27 ? 33.151 -81.396 -46.616 1.00 16.43 27 ALA C CA 1
ATOM 1788 C C . ALA C 1 27 ? 34.212 -82.488 -46.491 1.00 16.70 27 ALA C C 1
ATOM 1789 O O . ALA C 1 27 ? 35.309 -82.357 -47.028 1.00 16.78 27 ALA C O 1
ATOM 1791 N N . VAL C 1 28 ? 33.888 -83.568 -45.788 1.00 17.06 28 VAL C N 1
ATOM 1792 C CA . VAL C 1 28 ? 34.864 -84.633 -45.588 1.00 17.37 28 VAL C CA 1
ATOM 1793 C C . VAL C 1 28 ? 35.180 -85.418 -46.851 1.00 17.87 28 VAL C C 1
ATOM 1794 O O . VAL C 1 28 ? 36.197 -86.104 -46.914 1.00 18.35 28 VAL C O 1
ATOM 1798 N N . SER C 1 29 ? 34.315 -85.306 -47.854 1.00 18.03 29 SER C N 1
ATOM 1799 C CA . SER C 1 29 ? 34.507 -86.005 -49.119 1.00 18.41 29 SER C CA 1
ATOM 1800 C C . SER C 1 29 ? 35.218 -85.112 -50.125 1.00 18.62 29 SER C C 1
ATOM 1801 O O . SER C 1 29 ? 35.533 -85.552 -51.235 1.00 18.99 29 SER C O 1
ATOM 1804 N N . ASN C 1 30 ? 35.479 -83.864 -49.742 1.00 18.58 30 ASN C N 1
ATOM 1805 C CA . ASN C 1 30 ? 36.123 -82.926 -50.657 1.00 18.49 30 ASN C CA 1
ATOM 1806 C C . ASN C 1 30 ? 37.277 -82.100 -50.093 1.00 18.12 30 ASN C C 1
ATOM 1807 O O . ASN C 1 30 ? 37.471 -80.938 -50.461 1.00 18.04 30 ASN C O 1
ATOM 1812 N N . GLY C 1 31 ? 38.042 -82.701 -49.190 1.00 17.51 31 GLY C N 1
ATOM 1813 C CA . GLY C 1 31 ? 39.209 -82.030 -48.647 1.00 17.30 31 GLY C CA 1
ATOM 1814 C C . GLY C 1 31 ? 39.043 -80.912 -47.641 1.00 17.05 31 GLY C C 1
ATOM 1815 O O . GLY C 1 31 ? 40.010 -80.210 -47.343 1.00 17.43 31 GLY C O 1
ATOM 1816 N N . ILE C 1 32 ? 37.836 -80.726 -47.118 1.00 16.96 32 ILE C N 1
ATOM 1817 C CA . ILE C 1 32 ? 37.617 -79.685 -46.119 1.00 16.70 32 ILE C CA 1
ATOM 1818 C C . ILE C 1 32 ? 38.040 -80.310 -44.789 1.00 16.64 32 ILE C C 1
ATOM 1819 O O . ILE C 1 32 ? 37.215 -80.656 -43.943 1.00 16.28 32 ILE C O 1
ATOM 1824 N N . TYR C 1 33 ? 39.356 -80.447 -44.643 1.00 16.80 33 TYR C N 1
ATOM 1825 C CA . TYR C 1 33 ? 40.007 -81.070 -43.488 1.00 17.07 33 TYR C CA 1
ATOM 1826 C C . TYR C 1 33 ? 39.677 -80.503 -42.115 1.00 16.63 33 TYR C C 1
ATOM 1827 O O . TYR C 1 33 ? 39.862 -81.192 -41.107 1.00 16.58 33 TYR C O 1
ATOM 1836 N N . ASP C 1 34 ? 39.218 -79.256 -42.064 1.00 16.21 34 ASP C N 1
ATOM 1837 C CA . ASP C 1 34 ? 38.897 -78.651 -40.780 1.00 15.94 34 ASP C CA 1
ATOM 1838 C C . ASP C 1 34 ? 37.548 -79.080 -40.201 1.00 15.42 34 ASP C C 1
ATOM 1839 O O . ASP C 1 34 ? 37.137 -78.605 -39.148 1.00 15.37 34 ASP C O 1
ATOM 1844 N N . ILE C 1 35 ? 36.879 -79.987 -40.907 1.00 15.00 35 ILE C N 1
ATOM 1845 C CA . ILE C 1 35 ? 35.628 -80.595 -40.454 1.00 14.61 35 ILE C CA 1
ATOM 1846 C C . ILE C 1 35 ? 35.997 -82.081 -40.428 1.00 14.59 35 ILE C C 1
ATOM 1847 O O . ILE C 1 35 ? 36.525 -82.606 -41.408 1.00 14.82 35 ILE C O 1
ATOM 1852 N N . VAL C 1 36 ? 35.753 -82.745 -39.299 1.00 14.25 36 VAL C N 1
ATOM 1853 C CA . VAL C 1 36 ? 36.102 -84.156 -39.149 1.00 14.20 36 VAL C CA 1
ATOM 1854 C C . VAL C 1 36 ? 34.945 -85.112 -39.405 1.00 14.33 36 VAL C C 1
ATOM 1855 O O . VAL C 1 36 ? 35.101 -86.093 -40.130 1.00 14.22 36 VAL C O 1
ATOM 1859 N N . GLY C 1 37 ? 33.790 -84.832 -38.803 1.00 14.14 37 GLY C N 1
ATOM 1860 C CA . GLY C 1 37 ? 32.623 -85.682 -38.985 1.00 14.34 37 GLY C CA 1
ATOM 1861 C C . GLY C 1 37 ? 32.839 -87.082 -38.443 1.00 14.41 37 GLY C C 1
ATOM 1862 O O . GLY C 1 37 ? 32.391 -88.064 -39.031 1.00 14.44 37 GLY C O 1
ATOM 1863 N N . ASP C 1 38 ? 33.498 -87.164 -37.293 1.00 14.74 38 ASP C N 1
ATOM 1864 C CA . ASP C 1 38 ? 33.835 -88.445 -36.679 1.00 15.65 38 ASP C CA 1
ATOM 1865 C C . ASP C 1 38 ? 32.719 -89.475 -36.537 1.00 15.54 38 ASP C C 1
ATOM 1866 O O . ASP C 1 38 ? 32.900 -90.632 -36.909 1.00 15.89 38 ASP C O 1
ATOM 1871 N N . CYS C 1 39 ? 31.570 -89.072 -36.007 1.00 15.37 39 CYS C N 1
ATOM 1872 C CA . CYS C 1 39 ? 30.484 -90.026 -35.804 1.00 15.27 39 CYS C CA 1
ATOM 1873 C C . CYS C 1 39 ? 29.735 -90.427 -37.069 1.00 15.30 39 CYS C C 1
ATOM 1874 O O . CYS C 1 39 ? 28.913 -91.340 -37.043 1.00 16.01 39 CYS C O 1
ATOM 1877 N N . GLY C 1 40 ? 30.014 -89.755 -38.178 1.00 15.34 40 GLY C N 1
ATOM 1878 C CA . GLY C 1 40 ? 29.337 -90.111 -39.410 1.00 15.45 40 GLY C CA 1
ATOM 1879 C C . GLY C 1 40 ? 28.047 -89.364 -39.686 1.00 15.67 40 GLY C C 1
ATOM 1880 O O . GLY C 1 40 ? 27.351 -89.677 -40.651 1.00 15.83 40 GLY C O 1
ATOM 1881 N N . GLY C 1 41 ? 27.710 -88.402 -38.831 1.00 15.45 41 GLY C N 1
ATOM 1882 C CA . GLY C 1 41 ? 26.515 -87.607 -39.066 1.00 15.61 41 GLY C CA 1
ATOM 1883 C C . GLY C 1 41 ? 25.259 -87.856 -38.250 1.00 15.83 41 GLY C C 1
ATOM 1884 O O . GLY C 1 41 ? 24.162 -87.593 -38.742 1.00 15.83 41 GLY C O 1
ATOM 1885 N N . SER C 1 42 ? 25.401 -88.338 -37.019 1.00 16.04 42 SER C N 1
ATOM 1886 C CA . SER C 1 42 ? 24.235 -88.590 -36.170 1.00 16.46 42 SER C CA 1
ATOM 1887 C C . SER C 1 42 ? 24.199 -87.663 -34.953 1.00 16.42 42 SER C C 1
ATOM 1888 O O . SER C 1 42 ? 23.541 -87.961 -33.951 1.00 16.62 42 SER C O 1
ATOM 1891 N N . ALA C 1 43 ? 24.900 -86.534 -35.044 1.00 16.44 43 ALA C N 1
ATOM 1892 C CA . ALA C 1 43 ? 24.945 -85.553 -33.959 1.00 16.56 43 ALA C CA 1
ATOM 1893 C C . ALA C 1 43 ? 25.439 -86.198 -32.664 1.00 16.87 43 ALA C C 1
ATOM 1894 O O . ALA C 1 43 ? 24.900 -85.947 -31.584 1.00 16.96 43 ALA C O 1
ATOM 1896 N N . SER C 1 44 ? 26.488 -87.008 -32.774 1.00 16.75 44 SER C N 1
ATOM 1897 C CA . SER C 1 44 ? 27.031 -87.713 -31.616 1.00 16.94 44 SER C CA 1
ATOM 1898 C C . SER C 1 44 ? 28.469 -87.370 -31.236 1.00 16.97 44 SER C C 1
ATOM 1899 O O . SER C 1 44 ? 28.968 -87.866 -30.222 1.00 17.69 44 SER C O 1
ATOM 1902 N N . CYS C 1 45 ? 29.142 -86.531 -32.017 1.00 16.56 45 CYS C N 1
ATOM 1903 C CA . CYS C 1 45 ? 30.544 -86.227 -31.717 1.00 16.23 45 CYS C CA 1
ATOM 1904 C C . CYS C 1 45 ? 30.949 -84.764 -31.615 1.00 16.38 45 CYS C C 1
ATOM 1905 O O . CYS C 1 45 ? 31.950 -84.447 -30.966 1.00 16.90 45 CYS C O 1
ATOM 1908 N N . ALA C 1 46 ? 30.200 -83.883 -32.269 1.00 16.24 46 ALA C N 1
ATOM 1909 C CA . ALA C 1 46 ? 30.499 -82.450 -32.255 1.00 15.77 46 ALA C CA 1
ATOM 1910 C C . ALA C 1 46 ? 31.756 -82.047 -33.038 1.00 15.40 46 ALA C C 1
ATOM 1911 O O . ALA C 1 46 ? 32.287 -80.948 -32.840 1.00 15.33 46 ALA C O 1
ATOM 1913 N N . THR C 1 47 ? 32.226 -82.908 -33.937 1.00 14.70 47 THR C N 1
ATOM 1914 C CA . THR C 1 47 ? 33.424 -82.582 -34.715 1.00 14.27 47 THR C CA 1
ATOM 1915 C C . THR C 1 47 ? 33.132 -82.084 -36.131 1.00 13.97 47 THR C C 1
ATOM 1916 O O . THR C 1 47 ? 33.986 -82.162 -37.024 1.00 13.90 47 THR C O 1
ATOM 1920 N N . CYS C 1 48 ? 31.921 -81.574 -36.338 1.00 13.78 48 CYS C N 1
ATOM 1921 C CA . CYS C 1 48 ? 31.527 -81.013 -37.633 1.00 13.55 48 CYS C CA 1
ATOM 1922 C C . CYS C 1 48 ? 30.999 -79.599 -37.384 1.00 13.63 48 CYS C C 1
ATOM 1923 O O . CYS C 1 48 ? 30.193 -79.055 -38.147 1.00 13.41 48 CYS C O 1
ATOM 1926 N N . HIS C 1 49 ? 31.472 -79.022 -36.287 1.00 13.62 49 HIS C N 1
ATOM 1927 C CA . HIS C 1 49 ? 31.102 -77.681 -35.845 1.00 14.11 49 HIS C CA 1
ATOM 1928 C C . HIS C 1 49 ? 31.447 -76.608 -36.880 1.00 14.35 49 HIS C C 1
ATOM 1929 O O . HIS C 1 49 ? 32.559 -76.590 -37.421 1.00 14.49 49 HIS C O 1
ATOM 1936 N N . VAL C 1 50 ? 30.484 -75.736 -37.171 1.00 14.43 50 VAL C N 1
ATOM 1937 C CA . VAL C 1 50 ? 30.704 -74.610 -38.081 1.00 14.46 50 VAL C CA 1
ATOM 1938 C C . VAL C 1 50 ? 29.867 -73.443 -37.579 1.00 14.74 50 VAL C C 1
ATOM 1939 O O . VAL C 1 50 ? 28.972 -73.629 -36.753 1.00 14.82 50 VAL C O 1
ATOM 1943 N N . TYR C 1 51 ? 30.186 -72.245 -38.056 1.00 15.06 51 TYR C N 1
ATOM 1944 C CA . TYR C 1 51 ? 29.433 -71.047 -37.696 1.00 15.16 51 TYR C CA 1
ATOM 1945 C C . TYR C 1 51 ? 28.682 -70.683 -38.971 1.00 15.20 51 TYR C C 1
ATOM 1946 O O . TYR C 1 51 ? 29.289 -70.328 -39.983 1.00 15.29 51 TYR C O 1
ATOM 1955 N N . VAL C 1 52 ? 27.360 -70.786 -38.929 1.00 15.21 52 VAL C N 1
ATOM 1956 C CA . VAL C 1 52 ? 26.549 -70.493 -40.102 1.00 15.33 52 VAL C CA 1
ATOM 1957 C C . VAL C 1 52 ? 26.339 -68.994 -40.267 1.00 15.49 52 VAL C C 1
ATOM 1958 O O . VAL C 1 52 ? 25.964 -68.308 -39.321 1.00 15.77 52 VAL C O 1
ATOM 1962 N N . ASN C 1 53 ? 26.587 -68.489 -41.469 1.00 15.66 53 ASN C N 1
ATOM 1963 C CA . ASN C 1 53 ? 26.414 -67.065 -41.726 1.00 15.97 53 ASN C CA 1
ATOM 1964 C C . ASN C 1 53 ? 24.967 -66.683 -41.404 1.00 16.37 53 ASN C C 1
ATOM 1965 O O . ASN C 1 53 ? 24.028 -67.372 -41.810 1.00 16.38 53 ASN C O 1
ATOM 1970 N N . GLU C 1 54 ? 24.797 -65.583 -40.675 1.00 16.73 54 GLU C N 1
ATOM 1971 C CA . GLU C 1 54 ? 23.472 -65.144 -40.239 1.00 17.59 54 GLU C CA 1
ATOM 1972 C C . GLU C 1 54 ? 22.438 -64.859 -41.319 1.00 17.97 54 GLU C C 1
ATOM 1973 O O . GLU C 1 54 ? 21.269 -64.631 -41.007 1.00 17.95 54 GLU C O 1
ATOM 1979 N N . ALA C 1 55 ? 22.849 -64.871 -42.583 1.00 18.42 55 ALA C N 1
ATOM 1980 C CA . ALA C 1 55 ? 21.896 -64.655 -43.661 1.00 19.12 55 ALA C CA 1
ATOM 1981 C C . ALA C 1 55 ? 21.202 -65.987 -43.964 1.00 19.45 55 ALA C C 1
ATOM 1982 O O . ALA C 1 55 ? 20.213 -66.027 -44.695 1.00 19.79 55 ALA C O 1
ATOM 1984 N N . PHE C 1 56 ? 21.718 -67.071 -43.384 1.00 19.83 56 PHE C N 1
ATOM 1985 C CA . PHE C 1 56 ? 21.156 -68.407 -43.616 1.00 20.19 56 PHE C CA 1
ATOM 1986 C C . PHE C 1 56 ? 20.743 -69.196 -42.366 1.00 20.57 56 PHE C C 1
ATOM 1987 O O . PHE C 1 56 ? 20.151 -70.271 -42.483 1.00 20.56 56 PHE C O 1
ATOM 1995 N N . THR C 1 57 ? 21.055 -68.684 -41.181 1.00 20.81 57 THR C N 1
ATOM 1996 C CA . THR C 1 57 ? 20.725 -69.389 -39.943 1.00 21.33 57 THR C CA 1
ATOM 1997 C C . THR C 1 57 ? 19.245 -69.720 -39.768 1.00 21.93 57 THR C C 1
ATOM 1998 O O . THR C 1 57 ? 18.902 -70.730 -39.150 1.00 21.94 57 THR C O 1
ATOM 2002 N N . ASP C 1 58 ? 18.373 -68.878 -40.315 1.00 22.50 58 ASP C N 1
ATOM 2003 C CA . ASP C 1 58 ? 16.931 -69.086 -40.207 1.00 23.26 58 ASP C CA 1
ATOM 2004 C C . ASP C 1 58 ? 16.352 -69.826 -41.413 1.00 23.65 58 ASP C C 1
ATOM 2005 O O . ASP C 1 58 ? 15.167 -70.168 -41.421 1.00 23.89 58 ASP C O 1
ATOM 2010 N N . LYS C 1 59 ? 17.175 -70.058 -42.434 1.00 23.98 59 LYS C N 1
ATOM 2011 C CA . LYS C 1 59 ? 16.716 -70.764 -43.633 1.00 24.47 59 LYS C CA 1
ATOM 2012 C C . LYS C 1 59 ? 16.916 -72.263 -43.464 1.00 24.65 59 LYS C C 1
ATOM 2013 O O . LYS C 1 59 ? 16.336 -73.067 -44.194 1.00 24.79 59 LYS C O 1
ATOM 2019 N N . VAL C 1 60 ? 17.754 -72.634 -42.505 1.00 24.80 60 VAL C N 1
ATOM 2020 C CA . VAL C 1 60 ? 18.016 -74.036 -42.238 1.00 25.01 60 VAL C CA 1
ATOM 2021 C C . VAL C 1 60 ? 17.173 -74.470 -41.047 1.00 24.97 60 VAL C C 1
ATOM 2022 O O . VAL C 1 60 ? 16.909 -73.677 -40.138 1.00 24.93 60 VAL C O 1
ATOM 2026 N N . PRO C 1 61 ? 16.714 -75.729 -41.047 1.00 24.93 61 PRO C N 1
ATOM 2027 C CA . PRO C 1 61 ? 15.901 -76.219 -39.935 1.00 24.70 61 PRO C CA 1
ATOM 2028 C C . PRO C 1 61 ? 16.634 -76.004 -38.619 1.00 24.44 61 PRO C C 1
ATOM 2029 O O . PRO C 1 61 ? 17.853 -76.181 -38.543 1.00 24.33 61 PRO C O 1
ATOM 2033 N N . ALA C 1 62 ? 15.895 -75.609 -37.592 1.00 24.06 62 ALA C N 1
ATOM 2034 C CA . ALA C 1 62 ? 16.481 -75.371 -36.281 1.00 23.63 62 ALA C CA 1
ATOM 2035 C C . ALA C 1 62 ? 17.123 -76.646 -35.746 1.00 23.24 62 ALA C C 1
ATOM 2036 O O . ALA C 1 62 ? 16.705 -77.755 -36.085 1.00 23.39 62 ALA C O 1
ATOM 2038 N N . ALA C 1 63 ? 18.145 -76.481 -34.915 1.00 22.78 63 ALA C N 1
ATOM 2039 C CA . ALA C 1 63 ? 18.835 -77.621 -34.327 1.00 22.36 63 ALA C CA 1
ATOM 2040 C C . ALA C 1 63 ? 17.856 -78.399 -33.453 1.00 22.13 63 ALA C C 1
ATOM 2041 O O . ALA C 1 63 ? 17.094 -77.801 -32.689 1.00 22.18 63 ALA C O 1
ATOM 2043 N N . ASN C 1 64 ? 17.848 -79.725 -33.571 1.00 21.61 64 ASN C N 1
ATOM 2044 C CA . ASN C 1 64 ? 16.950 -80.503 -32.733 1.00 21.17 64 ASN C CA 1
ATOM 2045 C C . ASN C 1 64 ? 17.579 -80.667 -31.354 1.00 21.01 64 ASN C C 1
ATOM 2046 O O . ASN C 1 64 ? 18.700 -80.214 -31.114 1.00 20.70 64 ASN C O 1
ATOM 2051 N N . GLU C 1 65 ? 16.856 -81.308 -30.444 1.00 20.97 65 GLU C N 1
ATOM 2052 C CA . GLU C 1 65 ? 17.337 -81.485 -29.084 1.00 21.11 65 GLU C CA 1
ATOM 2053 C C . GLU C 1 65 ? 18.684 -82.192 -28.965 1.00 20.51 65 GLU C C 1
ATOM 2054 O O . GLU C 1 65 ? 19.467 -81.888 -28.062 1.00 20.64 65 GLU C O 1
ATOM 2060 N N . ARG C 1 66 ? 18.957 -83.136 -29.859 1.00 19.95 66 ARG C N 1
ATOM 2061 C CA . ARG C 1 66 ? 20.228 -83.847 -29.800 1.00 19.25 66 ARG C CA 1
ATOM 2062 C C . ARG C 1 66 ? 21.363 -82.902 -30.179 1.00 18.80 66 ARG C C 1
ATOM 2063 O O . ARG C 1 66 ? 22.385 -82.844 -29.494 1.00 18.51 66 ARG C O 1
ATOM 2071 N N . GLU C 1 67 ? 21.181 -82.158 -31.266 1.00 18.39 67 GLU C N 1
ATOM 2072 C CA . GLU C 1 67 ? 22.210 -81.218 -31.690 1.00 18.10 67 GLU C CA 1
ATOM 2073 C C . GLU C 1 67 ? 22.459 -80.158 -30.614 1.00 18.50 67 GLU C C 1
ATOM 2074 O O . GLU C 1 67 ? 23.605 -79.822 -30.318 1.00 18.35 67 GLU C O 1
ATOM 2080 N N . ILE C 1 68 ? 21.386 -79.635 -30.028 1.00 19.06 68 ILE C N 1
ATOM 2081 C CA . ILE C 1 68 ? 21.531 -78.620 -28.994 1.00 19.78 68 ILE C CA 1
ATOM 2082 C C . ILE C 1 68 ? 22.404 -79.136 -27.856 1.00 19.88 68 ILE C C 1
ATOM 2083 O O . ILE C 1 68 ? 23.301 -78.440 -27.383 1.00 19.99 68 ILE C O 1
ATOM 2088 N N . GLY C 1 69 ? 22.136 -80.362 -27.422 1.00 20.13 69 GLY C N 1
ATOM 2089 C CA . GLY C 1 69 ? 22.912 -80.938 -26.341 1.00 20.27 69 GLY C CA 1
ATOM 2090 C C . GLY C 1 69 ? 24.357 -81.177 -26.732 1.00 20.34 69 GLY C C 1
ATOM 2091 O O . GLY C 1 69 ? 25.277 -80.908 -25.957 1.00 20.56 69 GLY C O 1
ATOM 2092 N N . MET C 1 70 ? 24.562 -81.672 -27.948 1.00 20.50 70 MET C N 1
ATOM 2093 C CA . MET C 1 70 ? 25.905 -81.960 -28.427 1.00 20.42 70 MET C CA 1
ATOM 2094 C C . MET C 1 70 ? 26.728 -80.694 -28.658 1.00 20.41 70 MET C C 1
ATOM 2095 O O . MET C 1 70 ? 27.944 -80.695 -28.469 1.00 20.00 70 MET C O 1
ATOM 2100 N N . LEU C 1 71 ? 26.068 -79.614 -29.064 1.00 20.19 71 LEU C N 1
ATOM 2101 C CA . LEU C 1 71 ? 26.772 -78.358 -29.306 1.00 20.45 71 LEU C CA 1
ATOM 2102 C C . LEU C 1 71 ? 27.490 -77.861 -28.056 1.00 20.92 71 LEU C C 1
ATOM 2103 O O . LEU C 1 71 ? 28.497 -77.159 -28.141 1.00 20.73 71 LEU C O 1
ATOM 2108 N N . GLU C 1 72 ? 26.975 -78.226 -26.889 1.00 21.45 72 GLU C N 1
ATOM 2109 C CA . GLU C 1 72 ? 27.591 -77.793 -25.642 1.00 22.27 72 GLU C CA 1
ATOM 2110 C C . GLU C 1 72 ? 29.000 -78.360 -25.480 1.00 22.06 72 GLU C C 1
ATOM 2111 O O . GLU C 1 72 ? 29.797 -77.849 -24.688 1.00 22.45 72 GLU C O 1
ATOM 2117 N N . SER C 1 73 ? 29.313 -79.401 -26.249 1.00 21.71 73 SER C N 1
ATOM 2118 C CA . SER C 1 73 ? 30.619 -80.042 -26.159 1.00 21.37 73 SER C CA 1
ATOM 2119 C C . SER C 1 73 ? 31.647 -79.625 -27.208 1.00 21.02 73 SER C C 1
ATOM 2120 O O . SER C 1 73 ? 32.761 -80.151 -27.216 1.00 21.17 73 SER C O 1
ATOM 2123 N N . VAL C 1 74 ? 31.297 -78.695 -28.093 1.00 20.58 74 VAL C N 1
ATOM 2124 C CA . VAL C 1 74 ? 32.266 -78.264 -29.101 1.00 20.03 74 VAL C CA 1
ATOM 2125 C C . VAL C 1 74 ? 33.515 -77.749 -28.397 1.00 19.85 74 VAL C C 1
ATOM 2126 O O . VAL C 1 74 ? 33.432 -77.162 -27.316 1.00 19.79 74 VAL C O 1
ATOM 2130 N N . THR C 1 75 ? 34.675 -77.976 -29.006 1.00 19.48 75 THR C N 1
ATOM 2131 C CA . THR C 1 75 ? 35.935 -77.563 -28.404 1.00 19.45 75 THR C CA 1
ATOM 2132 C C . THR C 1 75 ? 36.368 -76.146 -28.755 1.00 19.58 75 THR C C 1
ATOM 2133 O O . THR C 1 75 ? 37.151 -75.535 -28.023 1.00 19.63 75 THR C O 1
ATOM 2137 N N . ALA C 1 76 ? 35.876 -75.628 -29.875 1.00 19.56 76 ALA C N 1
ATOM 2138 C CA . ALA C 1 76 ? 36.179 -74.254 -30.259 1.00 19.62 76 ALA C CA 1
ATOM 2139 C C . ALA C 1 76 ? 35.103 -73.397 -29.589 1.00 19.67 76 ALA C C 1
ATOM 2140 O O . ALA C 1 76 ? 34.198 -73.929 -28.940 1.00 19.80 76 ALA C O 1
ATOM 2142 N N . GLU C 1 77 ? 35.195 -72.080 -29.740 1.00 19.90 77 GLU C N 1
ATOM 2143 C CA . GLU C 1 77 ? 34.218 -71.185 -29.132 1.00 20.10 77 GLU C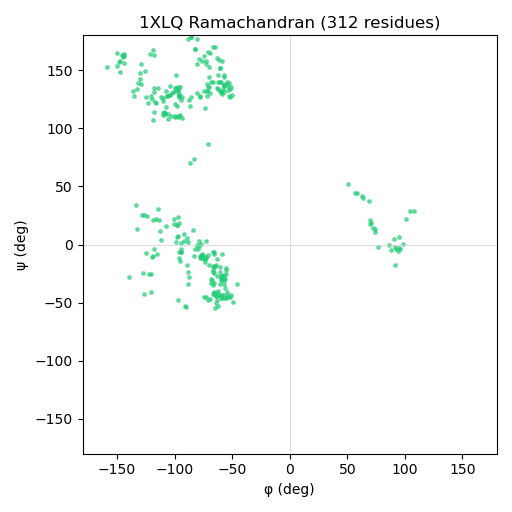 CA 1
ATOM 2144 C C . GLU C 1 77 ? 32.806 -71.485 -29.626 1.00 20.07 77 GLU C C 1
ATOM 2145 O O . GLU C 1 77 ? 32.570 -71.590 -30.829 1.00 19.98 77 GLU C O 1
ATOM 2151 N N . LEU C 1 78 ? 31.870 -71.632 -28.693 1.00 19.93 78 LEU C N 1
ATOM 2152 C CA . LEU C 1 78 ? 30.478 -71.882 -29.053 1.00 19.90 78 LEU C CA 1
ATOM 2153 C C . LEU C 1 78 ? 29.822 -70.517 -29.250 1.00 19.90 78 LEU C C 1
ATOM 2154 O O . LEU C 1 78 ? 29.856 -69.676 -28.351 1.00 20.20 78 LEU C O 1
ATOM 2159 N N . LYS C 1 79 ? 29.237 -70.294 -30.422 1.00 19.56 79 LYS C N 1
ATOM 2160 C CA . LYS C 1 79 ? 28.590 -69.018 -30.727 1.00 19.24 79 LYS C CA 1
ATOM 2161 C C . LYS C 1 79 ? 27.106 -69.216 -31.006 1.00 18.90 79 LYS C C 1
ATOM 2162 O O . LYS C 1 79 ? 26.647 -70.340 -31.186 1.00 18.64 79 LYS C O 1
ATOM 2168 N N . PRO C 1 80 ? 26.332 -68.117 -31.045 1.00 18.53 80 PRO C N 1
ATOM 2169 C CA . PRO C 1 80 ? 24.902 -68.264 -31.307 1.00 18.18 80 PRO C CA 1
ATOM 2170 C C . PRO C 1 80 ? 24.608 -68.948 -32.638 1.00 17.58 80 PRO C C 1
ATOM 2171 O O . PRO C 1 80 ? 23.598 -69.640 -32.772 1.00 17.59 80 PRO C O 1
ATOM 2175 N N . ASN C 1 81 ? 25.492 -68.759 -33.616 1.00 16.88 81 ASN C N 1
ATOM 2176 C CA . ASN C 1 81 ? 25.293 -69.362 -34.929 1.00 16.45 81 ASN C CA 1
ATOM 2177 C C . ASN C 1 81 ? 26.061 -70.665 -35.132 1.00 15.98 81 ASN C C 1
ATOM 2178 O O . ASN C 1 81 ? 26.225 -71.127 -36.257 1.00 15.83 81 ASN C O 1
ATOM 2183 N N . SER C 1 82 ? 26.518 -71.261 -34.036 1.00 15.62 82 SER C N 1
ATOM 2184 C CA . SER C 1 82 ? 27.223 -72.538 -34.114 1.00 15.26 82 SER C CA 1
ATOM 2185 C C . SER C 1 82 ? 26.225 -73.639 -34.465 1.00 15.12 82 SER C C 1
ATOM 2186 O O . SER C 1 82 ? 25.132 -73.695 -33.901 1.00 15.23 82 SER C O 1
ATOM 2189 N N . ARG C 1 83 ? 26.604 -74.510 -35.395 1.00 14.64 83 ARG C N 1
ATOM 2190 C CA . ARG C 1 83 ? 25.761 -75.637 -35.789 1.00 14.48 83 ARG C CA 1
ATOM 2191 C C . ARG C 1 83 ? 26.661 -76.830 -36.093 1.00 14.29 83 ARG C C 1
ATOM 2192 O O . ARG C 1 83 ? 27.844 -76.666 -36.395 1.00 14.48 83 ARG C O 1
ATOM 2200 N N . LEU C 1 84 ? 26.099 -78.027 -35.983 1.00 13.93 84 LEU C N 1
ATOM 2201 C CA . LEU C 1 84 ? 26.823 -79.243 -36.331 1.00 13.92 84 LEU C CA 1
ATOM 2202 C C . LEU C 1 84 ? 26.370 -79.413 -37.782 1.00 13.81 84 LEU C C 1
ATOM 2203 O O . LEU C 1 84 ? 25.210 -79.730 -38.041 1.00 14.03 84 LEU C O 1
ATOM 2208 N N . CYS C 1 85 ? 27.275 -79.188 -38.734 1.00 13.59 85 CYS C N 1
ATOM 2209 C CA . CYS C 1 85 ? 26.867 -79.238 -40.131 1.00 13.81 85 CYS C CA 1
ATOM 2210 C C . CYS C 1 85 ? 26.405 -80.576 -40.692 1.00 13.87 85 CYS C C 1
ATOM 2211 O O . CYS C 1 85 ? 25.932 -80.634 -41.823 1.00 14.12 85 CYS C O 1
ATOM 2214 N N . CYS C 1 86 ? 26.526 -81.653 -39.919 1.00 13.88 86 CYS C N 1
ATOM 2215 C CA . CYS C 1 86 ? 26.005 -82.929 -40.403 1.00 14.06 86 CYS C CA 1
ATOM 2216 C C . CYS C 1 86 ? 24.477 -82.848 -40.297 1.00 14.29 86 CYS C C 1
ATOM 2217 O O . CYS C 1 86 ? 23.767 -83.683 -40.854 1.00 14.28 86 CYS C O 1
ATOM 2220 N N . GLN C 1 87 ? 23.995 -81.830 -39.579 1.00 14.58 87 GLN C N 1
ATOM 2221 C CA . GLN C 1 87 ? 22.564 -81.592 -39.378 1.00 15.09 87 GLN C CA 1
ATOM 2222 C C . GLN C 1 87 ? 21.982 -80.600 -40.386 1.00 15.33 87 GLN C C 1
ATOM 2223 O O . GLN C 1 87 ? 20.788 -80.275 -40.334 1.00 15.87 87 GLN C O 1
ATOM 2229 N N . ILE C 1 88 ? 22.819 -80.115 -41.297 1.00 15.43 88 ILE C N 1
ATOM 2230 C CA . ILE C 1 88 ? 22.366 -79.179 -42.323 1.00 15.71 88 ILE C CA 1
ATOM 2231 C C . ILE C 1 88 ? 22.395 -79.899 -43.665 1.00 15.75 88 ILE C C 1
ATOM 2232 O O . ILE C 1 88 ? 23.462 -80.232 -44.185 1.00 15.50 88 ILE C O 1
ATOM 2237 N N . ILE C 1 89 ? 21.212 -80.145 -44.216 1.00 16.12 89 ILE C N 1
ATOM 2238 C CA . ILE C 1 89 ? 21.089 -80.835 -45.492 1.00 16.55 89 ILE C CA 1
ATOM 2239 C C . ILE C 1 89 ? 20.956 -79.809 -46.605 1.00 17.02 89 ILE C C 1
ATOM 2240 O O . ILE C 1 89 ? 20.131 -78.904 -46.524 1.00 17.10 89 ILE C O 1
ATOM 2245 N N . MET C 1 90 ? 21.770 -79.954 -47.642 1.00 17.35 90 MET C N 1
ATOM 2246 C CA . MET C 1 90 ? 21.737 -79.014 -48.750 1.00 18.13 90 MET C CA 1
ATOM 2247 C C . MET C 1 90 ? 20.472 -79.120 -49.589 1.00 18.64 90 MET C C 1
ATOM 2248 O O . MET C 1 90 ? 19.923 -80.205 -49.785 1.00 18.58 90 MET C O 1
ATOM 2253 N N . THR C 1 91 ? 20.010 -77.968 -50.063 1.00 19.44 91 THR C N 1
ATOM 2254 C CA . THR C 1 91 ? 18.829 -77.880 -50.915 1.00 20.29 91 THR C CA 1
ATOM 2255 C C . THR C 1 91 ? 19.068 -76.671 -51.805 1.00 20.83 91 THR C C 1
ATOM 2256 O O . THR C 1 91 ? 19.955 -75.863 -51.532 1.00 20.64 91 THR C O 1
ATOM 2260 N N . PRO C 1 92 ? 18.289 -76.534 -52.888 1.00 21.50 92 PRO C N 1
ATOM 2261 C CA . PRO C 1 92 ? 18.463 -75.384 -53.784 1.00 22.04 92 PRO C CA 1
ATOM 2262 C C . PRO C 1 92 ? 18.235 -74.061 -53.049 1.00 22.45 92 PRO C C 1
ATOM 2263 O O . PRO C 1 92 ? 18.878 -73.050 -53.352 1.00 22.49 92 PRO C O 1
ATOM 2267 N N . GLU C 1 93 ? 17.316 -74.080 -52.085 1.00 22.83 93 GLU C N 1
ATOM 2268 C CA . GLU C 1 93 ? 16.981 -72.900 -51.291 1.00 23.19 93 GLU C CA 1
ATOM 2269 C C . GLU C 1 93 ? 18.163 -72.355 -50.498 1.00 23.14 93 GLU C C 1
ATOM 2270 O O . GLU C 1 93 ? 18.182 -71.179 -50.128 1.00 23.40 93 GLU C O 1
ATOM 2276 N N . LEU C 1 94 ? 19.142 -73.214 -50.226 1.00 22.78 94 LEU C N 1
ATOM 2277 C CA . LEU C 1 94 ? 20.315 -72.809 -49.464 1.00 22.41 94 LEU C CA 1
ATOM 2278 C C . LEU C 1 94 ? 21.503 -72.451 -50.344 1.00 22.28 94 LEU C C 1
ATOM 2279 O O . LEU C 1 94 ? 22.601 -72.222 -49.843 1.00 22.10 94 LEU C O 1
ATOM 2284 N N . ASP C 1 95 ? 21.289 -72.397 -51.653 1.00 22.23 95 ASP C N 1
ATOM 2285 C CA . ASP C 1 95 ? 22.376 -72.066 -52.562 1.00 22.14 95 ASP C CA 1
ATOM 2286 C C . ASP C 1 95 ? 23.085 -70.785 -52.139 1.00 21.61 95 ASP C C 1
ATOM 2287 O O . ASP C 1 95 ? 22.454 -69.744 -51.931 1.00 21.49 95 ASP C O 1
ATOM 2292 N N . GLY C 1 96 ? 24.404 -70.876 -52.009 1.00 21.17 96 GLY C N 1
ATOM 2293 C CA . GLY C 1 96 ? 25.193 -69.727 -51.607 1.00 20.57 96 GLY C CA 1
ATOM 2294 C C . GLY C 1 96 ? 25.493 -69.685 -50.120 1.00 20.01 96 GLY C C 1
ATOM 2295 O O . GLY C 1 96 ? 26.220 -68.808 -49.658 1.00 20.21 96 GLY C O 1
ATOM 2296 N N . ILE C 1 97 ? 24.944 -70.633 -49.365 1.00 19.34 97 ILE C N 1
ATOM 2297 C CA . ILE C 1 97 ? 25.173 -70.662 -47.927 1.00 18.45 97 ILE C CA 1
ATOM 2298 C C . ILE C 1 97 ? 26.664 -70.637 -47.609 1.00 18.01 97 ILE C C 1
ATOM 2299 O O . ILE C 1 97 ? 27.469 -71.313 -48.254 1.00 17.91 97 ILE C O 1
ATOM 2304 N N . VAL C 1 98 ? 27.020 -69.829 -46.620 1.00 17.52 98 VAL C N 1
ATOM 2305 C CA . VAL C 1 98 ? 28.398 -69.682 -46.190 1.00 17.08 98 VAL C CA 1
ATOM 2306 C C . VAL C 1 98 ? 28.541 -70.124 -44.743 1.00 16.92 98 VAL C C 1
ATOM 2307 O O . VAL C 1 98 ? 27.746 -69.740 -43.886 1.00 16.79 98 VAL C O 1
ATOM 2311 N N . VAL C 1 99 ? 29.540 -70.957 -44.480 1.00 16.57 99 VAL C N 1
ATOM 2312 C CA . VAL C 1 99 ? 29.796 -71.392 -43.121 1.00 16.53 99 VAL C CA 1
ATOM 2313 C C . VAL C 1 99 ? 31.268 -71.169 -42.840 1.00 16.71 99 VAL C C 1
ATOM 2314 O O . VAL C 1 99 ? 32.120 -71.396 -43.702 1.00 16.82 99 VAL C O 1
ATOM 2318 N N . ASP C 1 100 ? 31.560 -70.671 -41.650 1.00 16.81 100 ASP C N 1
ATOM 2319 C CA . ASP C 1 100 ? 32.935 -70.444 -41.257 1.00 17.27 100 ASP C CA 1
ATOM 2320 C C . ASP C 1 100 ? 33.302 -71.586 -40.326 1.00 17.06 100 ASP C C 1
ATOM 2321 O O . ASP C 1 100 ? 32.562 -71.914 -39.402 1.00 16.86 100 ASP C O 1
ATOM 2326 N N . VAL C 1 101 ? 34.437 -72.215 -40.604 1.00 16.79 101 VAL C N 1
ATOM 2327 C CA . VAL C 1 101 ? 34.887 -73.365 -39.832 1.00 17.01 101 VAL C CA 1
ATOM 2328 C C . VAL C 1 101 ? 35.883 -72.963 -38.756 1.00 17.20 101 VAL C C 1
ATOM 2329 O O . VAL C 1 101 ? 36.828 -72.221 -39.024 1.00 17.42 101 VAL C O 1
ATOM 2333 N N . PRO C 1 102 ? 35.685 -73.448 -37.521 1.00 17.20 102 PRO C N 1
ATOM 2334 C CA . PRO C 1 102 ? 36.589 -73.119 -36.415 1.00 17.37 102 PRO C CA 1
ATOM 2335 C C . PRO C 1 102 ? 37.989 -73.709 -36.595 1.00 17.57 102 PRO C C 1
ATOM 2336 O O . PRO C 1 102 ? 38.218 -74.535 -37.485 1.00 17.46 102 PRO C O 1
ATOM 2340 N N . ASP C 1 103 ? 38.917 -73.289 -35.740 1.00 17.83 103 ASP C N 1
ATOM 2341 C CA . ASP C 1 103 ? 40.295 -73.765 -35.826 1.00 18.22 103 ASP C CA 1
ATOM 2342 C C . ASP C 1 103 ? 40.527 -75.148 -35.227 1.00 18.09 103 ASP C C 1
ATOM 2343 O O . ASP C 1 103 ? 41.631 -75.682 -35.311 1.00 18.73 103 ASP C O 1
ATOM 2348 N N . ARG C 1 104 ? 39.496 -75.737 -34.636 1.00 17.82 104 ARG C N 1
ATOM 2349 C CA . ARG C 1 104 ? 39.635 -77.063 -34.046 1.00 17.28 104 ARG C CA 1
ATOM 2350 C C . ARG C 1 104 ? 38.279 -77.749 -33.892 1.00 16.91 104 ARG C C 1
ATOM 2351 O O . ARG C 1 104 ? 37.249 -77.085 -33.771 1.00 16.89 104 ARG C O 1
ATOM 2359 N N . GLN C 1 105 ? 38.291 -79.079 -33.914 1.00 16.40 105 GLN C N 1
ATOM 2360 C CA . GLN C 1 105 ? 37.081 -79.883 -33.746 1.00 16.01 105 GLN C CA 1
ATOM 2361 C C . GLN C 1 105 ? 37.294 -80.816 -32.553 1.00 16.38 105 GLN C C 1
ATOM 2362 O O . GLN C 1 105 ? 36.338 -81.256 -31.914 1.00 16.13 105 GLN C O 1
ATOM 2368 N N . TRP C 1 106 ? 38.558 -81.117 -32.266 1.00 16.81 106 TRP C N 1
ATOM 2369 C CA . TRP C 1 106 ? 38.911 -81.993 -31.152 1.00 16.98 106 TRP C CA 1
ATOM 2370 C C . TRP C 1 106 ? 39.412 -81.185 -29.957 1.00 17.64 106 TRP C C 1
ATOM 2371 O O . TRP C 1 106 ? 39.846 -81.760 -28.955 1.00 18.50 106 TRP C O 1
#

Solvent-accessible surface area: 13901 Å² total; per-residue (Å²): 32,88,0,5,0,19,19,132,120,45,71,148,52,111,33,127,5,65,66,3,22,2,0,2,9,5,0,16,51,83,41,6,158,46,1,41,12,76,26,5,3,17,3,67,30,2,8,3,1,0,21,1,48,62,48,34,9,72,114,4,106,21,8,42,96,94,1,5,41,38,4,104,71,22,59,12,125,39,81,30,13,5,24,1,0,5,34,0,44,1,48,75,130,4,80,20,0,23,0,62,3,7,99,137,10,186,30,88,0,4,0,34,7,91,86,52,65,153,98,106,21,128,6,67,93,54,45,5,0,9,89,6,0,72,93,65,52,4,129,11,7,51,12,87,45,57,26,60,2,49,33,4,2,2,1,0,18,0,48,65,47,33,12,74,111,4,104,20,7,57,104,139,1,4,35,45,4,114,62,22,62,8,120,45,64,28,11,6,25,0,0,11,48,0,83,0,47,77,126,3,78,18,0,25,0,59,5,5,93,140,13,187,32,81,0,4,0,13,10,128,120,46,69,148,41,113,30,129,4,66,91,54,36,13,0,11,98,6,0,21,78,80,58,6,58,12,0,4,6,24,46,60,28,63,3,47,32,5,2,3,1,0,23,0,61,114,61,28,38,121,117,7,98,92,22,81,141,137,0,83,46,42,17,132,64,18,60,14,120,76,81,141,28,4,24,0,0,9,43,0,76,0,45,76,139,5,79,19,0,20,0,57,3,2,82,68,5,85

Organism: Pseudomonas putida (NCBI:txid303)

Radius of gyration: 22.2 Å; Cα contacts (8 Å, |Δi|>4): 784; chains: 3; bounding box: 49×60×46 Å

Foldseek 3Di:
DWEWEAEPVGDTDIDDDDFFQFPLRRCVVVPVPLQPCVVVLPLDAQRRKWQWPPVCQVVFDDDDPSFVVSLVPFPFDRDPRIGRRSRGGDDPSCHPIYIYRDNHGD/DWEWEQEPVRDIDIDDDDFQAFPLNVCVVPPVPQADCVVVQPLPQQRQKKFWPPVCQVVFDDDDPSFVVSLVVFPFDRDPRIGRRSRTTDDPSCHPIYIYRGPHGD/DWEWEQEPVGDTDIDDDDFFAFPLRRCVVPPVVQADCVVVQPLPQQRQKWFWDPVCLVVFDDDDPSFVVSLVPFPFDRDPRIGRRSRGGDDPSCHPIYIYGDPHRD